Protein AF-A0A1F6H914-F1 (afdb_monomer)

Structure (mmCIF, N/CA/C/O backbone):
data_AF-A0A1F6H914-F1
#
_entry.id   AF-A0A1F6H914-F1
#
loop_
_atom_site.group_PDB
_atom_site.id
_atom_site.type_symbol
_atom_site.label_atom_id
_atom_site.label_alt_id
_atom_site.label_comp_id
_atom_site.label_asym_id
_atom_site.label_entity_id
_atom_site.label_seq_id
_atom_site.pdbx_PDB_ins_code
_atom_site.Cartn_x
_atom_site.Cartn_y
_atom_site.Cartn_z
_atom_site.occupancy
_atom_site.B_iso_or_equiv
_atom_site.auth_seq_id
_atom_site.auth_comp_id
_atom_site.auth_asym_id
_atom_site.auth_atom_id
_atom_site.pdbx_PDB_model_num
ATOM 1 N N . MET A 1 1 ? 7.457 10.652 24.523 1.00 29.41 1 MET A N 1
ATOM 2 C CA . MET A 1 1 ? 7.919 9.595 23.604 1.00 29.41 1 MET A CA 1
ATOM 3 C C . MET A 1 1 ? 7.234 9.830 22.275 1.00 29.41 1 MET A C 1
ATOM 5 O O . MET A 1 1 ? 6.080 9.473 22.103 1.00 29.41 1 MET A O 1
ATOM 9 N N . SER A 1 2 ? 7.886 10.595 21.406 1.00 24.22 2 SER A N 1
ATOM 10 C CA . SER A 1 2 ? 7.402 10.941 20.071 1.00 24.22 2 SER A CA 1
ATOM 11 C C . SER A 1 2 ? 7.538 9.711 19.179 1.00 24.22 2 SER A C 1
ATOM 13 O O . SER A 1 2 ? 8.613 9.444 18.652 1.00 24.22 2 SER A O 1
ATOM 15 N N . GLY A 1 3 ? 6.458 8.930 19.115 1.00 26.31 3 GLY A N 1
ATOM 16 C CA . GLY A 1 3 ? 6.347 7.712 18.324 1.00 26.31 3 GLY A CA 1
ATOM 17 C C . GLY A 1 3 ? 6.511 8.003 16.839 1.00 26.31 3 GLY A C 1
ATOM 18 O O . GLY A 1 3 ? 5.555 8.346 16.147 1.00 26.31 3 GLY A O 1
ATOM 19 N N . HIS A 1 4 ? 7.737 7.844 16.358 1.00 34.81 4 HIS A N 1
ATOM 20 C CA . HIS A 1 4 ? 8.025 7.582 14.960 1.00 34.81 4 HIS A CA 1
ATOM 21 C C . HIS A 1 4 ? 7.732 6.105 14.702 1.00 34.81 4 HIS A C 1
ATOM 23 O O . HIS A 1 4 ? 8.652 5.326 14.508 1.00 34.81 4 HIS A O 1
ATOM 29 N N . SER A 1 5 ? 6.459 5.704 14.778 1.00 35.75 5 SER A N 1
ATOM 30 C CA . SER A 1 5 ? 6.072 4.405 14.239 1.00 35.75 5 SER A CA 1
ATOM 31 C C . SER A 1 5 ? 5.935 4.542 12.725 1.00 35.75 5 SER A C 1
ATOM 33 O O . SER A 1 5 ? 5.455 5.570 12.226 1.00 35.75 5 SER A O 1
ATOM 35 N N . LYS A 1 6 ? 6.348 3.496 12.018 1.00 39.84 6 LYS A N 1
ATOM 36 C CA . LYS A 1 6 ? 5.984 2.939 10.704 1.00 39.84 6 LYS A CA 1
ATOM 37 C C . LYS A 1 6 ? 4.757 3.533 10.000 1.00 39.84 6 LYS A C 1
ATOM 39 O O . LYS A 1 6 ? 4.663 3.571 8.777 1.00 39.84 6 LYS A O 1
ATOM 44 N N . TRP A 1 7 ? 3.807 4.043 10.774 1.00 44.12 7 TRP A N 1
ATOM 45 C CA . TRP A 1 7 ? 2.487 4.501 10.361 1.00 44.12 7 TRP A CA 1
ATOM 46 C C . TRP A 1 7 ? 2.340 6.030 10.284 1.00 44.12 7 TRP A C 1
ATOM 48 O O . TRP A 1 7 ? 1.406 6.535 9.656 1.00 44.12 7 TRP A O 1
ATOM 58 N N . SER A 1 8 ? 3.314 6.788 10.801 1.00 35.03 8 SER A N 1
ATOM 59 C CA . SER A 1 8 ? 3.463 8.227 10.532 1.00 35.03 8 SER A CA 1
ATOM 60 C C . SER A 1 8 ? 3.733 8.524 9.045 1.00 35.03 8 SER A C 1
ATOM 62 O O . SER A 1 8 ? 3.292 9.560 8.540 1.00 35.03 8 SER A O 1
ATOM 64 N N . GLN A 1 9 ? 4.354 7.586 8.314 1.00 39.28 9 GLN A N 1
ATOM 65 C CA . GLN A 1 9 ? 4.503 7.647 6.854 1.00 39.28 9 GLN A CA 1
ATOM 66 C C . GLN A 1 9 ? 3.188 7.365 6.103 1.00 39.28 9 GLN A C 1
ATOM 68 O O . GLN A 1 9 ? 2.913 8.038 5.113 1.00 39.28 9 GLN A O 1
ATOM 73 N N . ILE A 1 10 ? 2.310 6.483 6.603 1.00 46.19 10 ILE A N 1
ATOM 74 C CA . ILE A 1 10 ? 0.977 6.257 6.002 1.00 46.19 10 ILE A CA 1
ATOM 75 C C . ILE A 1 10 ? 0.072 7.485 6.175 1.00 46.19 10 ILE A C 1
ATOM 77 O O . ILE A 1 10 ? -0.618 7.892 5.237 1.00 46.19 10 ILE A O 1
ATOM 81 N N . LYS A 1 11 ? 0.138 8.165 7.329 1.00 37.75 11 LYS A N 1
ATOM 82 C CA . LYS A 1 11 ? -0.626 9.402 7.590 1.00 37.75 11 LYS A CA 1
ATOM 83 C C . LYS A 1 11 ? -0.308 10.529 6.588 1.00 37.75 11 LYS A C 1
ATOM 85 O O . LYS A 1 11 ? -1.176 11.352 6.297 1.00 37.75 11 LYS A O 1
ATOM 90 N N . ARG A 1 12 ? 0.896 10.548 5.992 1.00 40.97 12 ARG A N 1
ATOM 91 C CA . ARG A 1 12 ? 1.306 11.516 4.948 1.00 40.97 12 ARG A CA 1
ATOM 92 C C . ARG A 1 12 ? 0.558 11.370 3.613 1.00 40.97 12 ARG A C 1
ATOM 94 O O . ARG A 1 12 ? 0.667 12.268 2.774 1.00 40.97 12 ARG A O 1
ATOM 101 N N . GLN A 1 13 ? -0.217 10.302 3.400 1.00 44.88 13 GLN A N 1
ATOM 102 C CA . GLN A 1 13 ? -1.002 10.126 2.169 1.00 44.88 13 GLN A CA 1
ATOM 103 C C . GLN A 1 13 ? -2.313 10.933 2.138 1.00 44.88 13 GLN A C 1
ATOM 105 O O . GLN A 1 13 ? -2.867 11.148 1.059 1.00 44.88 13 GLN A O 1
ATOM 110 N N . LYS A 1 14 ? -2.778 11.491 3.266 1.00 43.69 14 LYS A N 1
ATOM 111 C CA . LYS A 1 14 ? -3.912 12.431 3.285 1.00 43.69 14 LYS A C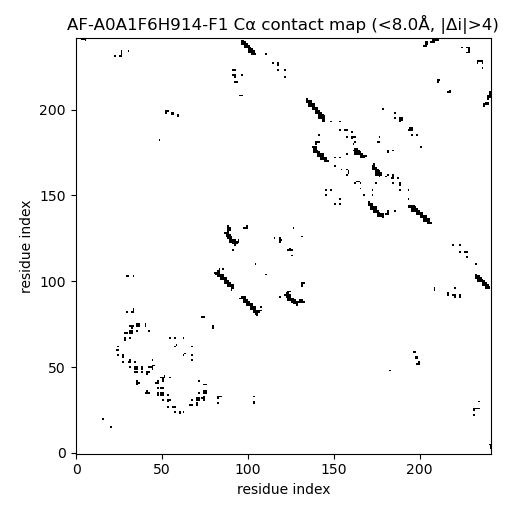A 1
ATOM 112 C C . LYS A 1 14 ? -3.414 13.880 3.259 1.00 43.69 14 LYS A C 1
ATOM 114 O O . LYS A 1 14 ? -3.223 14.509 4.293 1.00 43.69 14 LYS A O 1
ATOM 119 N N . GLY A 1 15 ? -3.260 14.416 2.047 1.00 40.94 15 GLY A N 1
ATOM 120 C CA . GLY A 1 15 ? -3.288 15.863 1.801 1.00 40.94 15 GLY A CA 1
ATOM 121 C C . GLY A 1 15 ? -2.097 16.434 1.037 1.00 40.94 15 GLY A C 1
ATOM 122 O O . GLY A 1 15 ? -1.162 16.917 1.656 1.00 40.94 15 GLY A O 1
ATOM 123 N N . VAL A 1 16 ? -2.180 16.465 -0.303 1.00 42.34 16 VAL A N 1
ATOM 124 C CA . VAL A 1 16 ? -1.703 17.584 -1.152 1.00 42.34 16 VAL A CA 1
ATOM 125 C C . VAL A 1 16 ? -2.579 17.628 -2.415 1.00 42.34 16 VAL A C 1
ATOM 127 O O . VAL A 1 16 ? -2.840 16.589 -3.019 1.00 42.34 16 VAL A O 1
ATOM 130 N N . ALA A 1 17 ? -3.062 18.819 -2.772 1.00 52.59 17 ALA A N 1
ATOM 131 C CA . ALA A 1 17 ? -4.137 19.064 -3.730 1.00 52.59 17 ALA A CA 1
ATOM 132 C C . ALA A 1 17 ? -3.797 18.695 -5.195 1.00 52.59 17 ALA A C 1
ATOM 134 O O . ALA A 1 17 ? -2.707 18.953 -5.705 1.00 52.59 17 ALA A O 1
ATOM 135 N N . ASP A 1 18 ? -4.779 18.068 -5.843 1.00 47.16 18 ASP A N 1
ATOM 136 C CA . ASP A 1 18 ? -4.978 17.799 -7.275 1.00 47.16 18 ASP A CA 1
ATOM 137 C C . ASP A 1 18 ? -3.989 16.892 -8.027 1.00 47.16 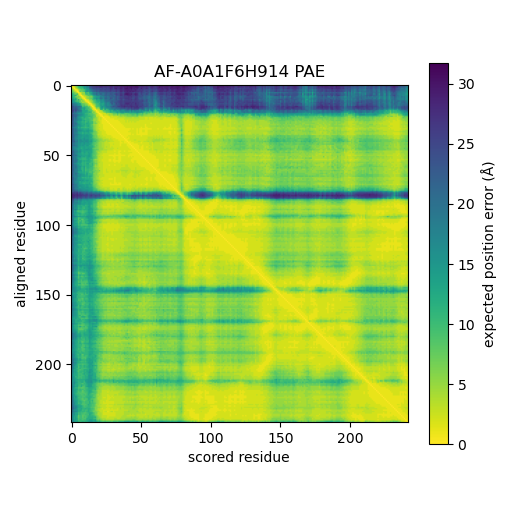18 ASP A C 1
ATOM 139 O O . ASP A 1 18 ? -4.426 15.886 -8.592 1.00 47.16 18 ASP A O 1
ATOM 143 N N . ILE A 1 19 ? -2.673 17.136 -8.003 1.00 52.44 19 ILE A N 1
ATOM 144 C CA . ILE A 1 19 ? -1.707 16.271 -8.725 1.00 52.44 19 ILE A CA 1
ATOM 145 C C . ILE A 1 19 ? -1.608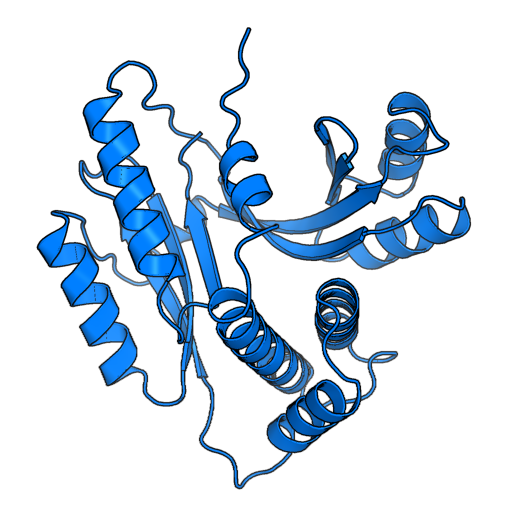 14.892 -8.065 1.00 52.44 19 ILE A C 1
ATOM 147 O O . ILE A 1 19 ? -1.585 13.867 -8.750 1.00 52.44 19 ILE A O 1
ATOM 151 N N . LYS A 1 20 ? -1.601 14.850 -6.725 1.00 63.72 20 LYS A N 1
ATOM 152 C CA . LYS A 1 20 ? -1.670 13.574 -6.001 1.00 63.72 20 LYS A CA 1
ATOM 153 C C . LYS A 1 20 ? -3.012 12.889 -6.241 1.00 63.72 20 LYS A C 1
ATOM 155 O O . LYS A 1 20 ? -3.028 11.685 -6.436 1.00 63.72 20 LYS A O 1
ATOM 160 N N . LYS A 1 21 ? -4.112 13.648 -6.337 1.00 67.81 21 LYS A N 1
ATOM 161 C CA . LYS A 1 21 ? -5.460 13.106 -6.568 1.00 67.81 21 LYS A CA 1
ATOM 162 C C . LYS A 1 21 ? -5.579 12.401 -7.923 1.00 67.81 21 LYS A C 1
ATOM 164 O O . LYS A 1 21 ? -6.138 11.310 -7.984 1.00 67.81 21 LYS A O 1
ATOM 169 N N . GLY A 1 22 ? -5.000 12.974 -8.983 1.00 70.25 22 GLY A N 1
ATOM 170 C CA . GLY A 1 22 ? -4.917 12.330 -10.298 1.00 70.25 22 GLY A CA 1
ATOM 171 C C . GLY A 1 22 ? -4.174 10.992 -10.249 1.00 70.25 22 GLY A C 1
ATOM 172 O O . GLY A 1 22 ? -4.712 9.978 -10.690 1.00 70.25 22 GLY A O 1
ATOM 173 N N . ARG A 1 23 ? -2.986 10.957 -9.624 1.00 79.12 23 ARG A N 1
ATOM 174 C CA . ARG A 1 23 ? -2.224 9.708 -9.432 1.00 79.12 23 ARG A CA 1
ATOM 175 C C . ARG A 1 23 ? -2.980 8.695 -8.576 1.00 79.12 23 ARG A C 1
ATOM 177 O O . ARG A 1 23 ? -3.052 7.527 -8.941 1.00 79.12 23 ARG A O 1
ATOM 184 N N . THR A 1 24 ? -3.601 9.137 -7.484 1.00 80.56 24 THR A N 1
ATOM 185 C CA . THR A 1 24 ? -4.459 8.298 -6.638 1.00 80.56 24 THR A CA 1
ATOM 186 C C . THR A 1 24 ? -5.581 7.662 -7.457 1.00 80.56 24 THR A C 1
ATOM 188 O O . THR A 1 24 ? -5.809 6.464 -7.341 1.00 80.56 24 THR A O 1
ATOM 191 N N . PHE A 1 25 ? -6.240 8.414 -8.342 1.00 86.19 25 PHE A N 1
ATOM 192 C CA . PHE A 1 25 ? -7.294 7.866 -9.196 1.00 86.19 25 PHE A CA 1
ATOM 193 C C . PHE A 1 25 ? -6.778 6.857 -10.222 1.00 86.19 25 PHE A C 1
ATOM 195 O O . PHE A 1 25 ? -7.445 5.848 -10.459 1.00 86.19 25 PHE A O 1
ATOM 202 N N . THR A 1 26 ? -5.595 7.084 -10.794 1.00 86.94 26 THR A N 1
ATOM 203 C CA . THR A 1 26 ? -4.940 6.107 -11.673 1.00 86.94 26 THR A CA 1
ATOM 204 C C . THR A 1 26 ? -4.630 4.813 -10.922 1.00 86.94 26 THR A C 1
ATOM 206 O O . THR A 1 26 ? -5.033 3.743 -11.376 1.00 86.94 26 THR A O 1
ATOM 209 N N . LYS A 1 27 ? -4.006 4.898 -9.740 1.00 87.25 27 LYS A N 1
ATOM 210 C CA . LYS A 1 27 ? -3.689 3.727 -8.906 1.00 87.25 27 LYS A CA 1
ATOM 211 C C . LYS A 1 27 ? -4.945 2.953 -8.506 1.00 87.25 27 LYS A C 1
ATOM 213 O O . LYS A 1 27 ? -5.027 1.748 -8.703 1.00 87.25 27 LYS A O 1
ATOM 218 N N . ILE A 1 28 ? -5.985 3.651 -8.057 1.00 88.00 28 ILE A N 1
ATOM 219 C CA . ILE A 1 28 ? -7.269 3.029 -7.715 1.00 88.00 28 ILE A CA 1
ATOM 220 C C . ILE A 1 28 ? -7.920 2.363 -8.941 1.00 88.00 28 ILE A C 1
ATOM 222 O O . ILE A 1 28 ? -8.426 1.247 -8.841 1.00 88.00 28 ILE A O 1
ATOM 226 N N . SER A 1 29 ? -7.865 2.993 -10.120 1.00 90.81 29 SER A N 1
ATOM 227 C CA . SER A 1 29 ? -8.388 2.395 -11.361 1.00 90.81 29 SER A CA 1
ATOM 228 C C . SER A 1 29 ? -7.627 1.121 -11.751 1.00 90.81 29 SER A C 1
ATOM 230 O O . SER A 1 29 ? -8.234 0.141 -12.195 1.00 90.81 29 SER A O 1
ATOM 232 N N . ASN A 1 30 ? -6.305 1.109 -11.556 1.00 90.19 30 ASN A N 1
ATOM 233 C CA . ASN A 1 30 ? -5.473 -0.076 -11.756 1.00 90.19 30 ASN A CA 1
ATOM 234 C C . ASN A 1 30 ? -5.803 -1.165 -10.726 1.00 90.19 30 ASN A C 1
ATOM 236 O O . ASN A 1 30 ? -5.947 -2.322 -11.108 1.00 90.19 30 ASN A O 1
ATOM 240 N N . ALA A 1 31 ? -6.015 -0.808 -9.457 1.00 89.62 31 ALA A N 1
ATOM 241 C CA . ALA A 1 31 ? -6.420 -1.742 -8.408 1.00 89.62 31 ALA A CA 1
ATOM 242 C C . ALA A 1 31 ? -7.779 -2.401 -8.704 1.00 89.62 31 ALA A C 1
ATOM 244 O O . ALA A 1 31 ? -7.907 -3.615 -8.563 1.00 89.62 31 ALA A O 1
ATOM 245 N N . ILE A 1 32 ? -8.768 -1.640 -9.196 1.00 92.38 32 ILE A N 1
ATOM 246 C CA . ILE A 1 32 ? -10.046 -2.188 -9.689 1.00 92.38 32 ILE A CA 1
ATOM 247 C C . ILE A 1 32 ? -9.791 -3.186 -10.824 1.00 92.38 32 ILE A C 1
ATOM 249 O O . ILE A 1 32 ? -10.330 -4.292 -10.816 1.00 92.38 32 ILE A O 1
ATOM 253 N N . THR A 1 33 ? -8.949 -2.807 -11.788 1.00 90.19 33 THR A N 1
ATOM 254 C CA . THR A 1 33 ? -8.630 -3.651 -12.947 1.00 90.19 33 THR A CA 1
ATOM 255 C C . THR A 1 33 ? -7.991 -4.972 -12.519 1.00 90.19 33 THR A C 1
ATOM 257 O O . THR A 1 33 ? -8.424 -6.040 -12.952 1.00 90.19 33 THR A O 1
ATOM 260 N N . ILE A 1 34 ? -7.009 -4.908 -11.619 1.00 89.50 34 ILE A N 1
ATOM 261 C CA . ILE A 1 34 ? -6.333 -6.076 -11.049 1.00 89.50 34 ILE A CA 1
ATOM 262 C C . ILE A 1 34 ? -7.323 -6.943 -10.272 1.00 89.50 34 ILE A C 1
ATOM 264 O O . ILE A 1 34 ? -7.344 -8.155 -10.462 1.00 89.50 34 ILE A O 1
ATOM 268 N N . ALA A 1 35 ? -8.185 -6.347 -9.447 1.00 91.06 35 ALA A N 1
ATOM 269 C CA . ALA A 1 35 ? -9.158 -7.087 -8.653 1.00 91.06 35 ALA A CA 1
ATOM 270 C C . ALA A 1 35 ? -10.164 -7.868 -9.516 1.00 91.06 35 ALA A C 1
ATOM 272 O O . ALA A 1 35 ? -10.490 -9.013 -9.197 1.00 91.06 35 ALA A O 1
ATOM 273 N N . VAL A 1 36 ? -10.628 -7.290 -10.631 1.00 91.50 36 VAL A N 1
ATOM 274 C CA . VAL A 1 36 ? -11.481 -7.996 -11.602 1.00 91.50 36 VAL A CA 1
ATOM 275 C C . VAL A 1 36 ? -10.713 -9.142 -12.264 1.00 91.50 36 VAL A C 1
ATOM 277 O O . VAL A 1 36 ? -11.228 -10.258 -12.318 1.00 91.50 36 VAL A O 1
ATOM 280 N N . LYS A 1 37 ? -9.473 -8.904 -12.721 1.00 87.31 37 LYS A N 1
ATOM 281 C CA . LYS A 1 37 ? -8.630 -9.943 -13.341 1.00 87.31 37 LYS A CA 1
ATOM 282 C C . LYS A 1 37 ? -8.356 -11.108 -12.375 1.00 87.31 37 LYS A C 1
ATOM 284 O O . LYS A 1 37 ? -8.575 -12.261 -12.738 1.00 87.31 37 LYS A O 1
ATOM 289 N N . GLN A 1 38 ? -7.953 -10.819 -11.135 1.00 86.19 38 GLN A N 1
ATOM 290 C CA . GLN A 1 38 ? -7.713 -11.821 -10.084 1.00 86.19 38 GLN A CA 1
ATOM 291 C C . GLN A 1 38 ? -8.990 -12.583 -9.698 1.00 86.19 38 GLN A C 1
ATOM 293 O O . GLN A 1 38 ? -8.925 -13.759 -9.353 1.00 86.19 38 GLN A O 1
ATOM 298 N N . GLY A 1 39 ? -10.154 -11.934 -9.784 1.00 87.25 39 GLY A N 1
ATOM 299 C CA . GLY A 1 39 ? -11.463 -12.556 -9.583 1.00 87.25 39 GLY A CA 1
ATOM 300 C C . GLY A 1 39 ? -11.991 -13.328 -10.795 1.00 87.25 39 GLY A C 1
ATOM 301 O O . GLY A 1 39 ? -13.187 -13.592 -10.853 1.00 87.25 39 GLY A O 1
ATOM 302 N N . GLY A 1 40 ? -11.158 -13.639 -11.795 1.00 87.19 40 GLY A N 1
ATOM 303 C CA . GLY A 1 40 ? -11.574 -14.399 -12.979 1.00 87.19 40 GLY A CA 1
ATOM 304 C C . GLY A 1 40 ? -12.522 -13.638 -13.910 1.00 87.19 40 GLY A C 1
ATOM 305 O O . GLY A 1 40 ? -13.312 -14.254 -14.620 1.00 87.19 40 GLY A O 1
ATOM 306 N N . GLY A 1 41 ? -12.479 -12.303 -13.895 1.00 87.50 41 GLY A N 1
ATOM 307 C CA . GLY A 1 41 ? -13.370 -11.447 -14.682 1.00 87.50 41 GLY A CA 1
ATOM 308 C C . GLY A 1 41 ? -14.705 -11.131 -14.003 1.00 87.50 41 GLY A C 1
ATOM 309 O O . GLY A 1 41 ? -15.550 -10.480 -14.614 1.00 87.50 41 GLY A O 1
ATOM 310 N N . VAL A 1 42 ? -14.913 -11.550 -12.750 1.00 91.94 42 VAL A N 1
ATOM 311 C CA . VAL A 1 42 ? -16.128 -11.229 -11.989 1.00 91.94 42 VAL A CA 1
ATOM 312 C C . VAL A 1 42 ? -16.146 -9.739 -11.636 1.00 91.94 42 VAL A C 1
ATOM 314 O O . VAL A 1 42 ? -15.331 -9.259 -10.842 1.00 91.94 42 VAL A O 1
ATOM 317 N N . THR A 1 43 ? -17.097 -9.014 -12.227 1.00 93.00 43 THR A N 1
ATOM 318 C CA . THR A 1 43 ? -17.308 -7.568 -12.037 1.00 93.00 43 THR A CA 1
ATOM 319 C C . THR A 1 43 ? -18.331 -7.227 -10.960 1.00 93.00 43 THR A C 1
ATOM 321 O O . THR A 1 43 ? -18.566 -6.050 -10.698 1.00 93.00 43 THR A O 1
ATOM 324 N N . ASP A 1 44 ? -18.978 -8.234 -10.378 1.00 92.62 44 ASP A N 1
ATOM 325 C CA . ASP A 1 44 ? -19.913 -8.052 -9.275 1.00 92.62 44 ASP A CA 1
ATOM 326 C C . ASP A 1 44 ? -19.133 -7.984 -7.944 1.00 92.62 44 ASP A C 1
ATOM 328 O O . ASP A 1 44 ? -18.529 -8.988 -7.550 1.00 92.62 44 ASP A O 1
ATOM 332 N N . PRO A 1 45 ? -19.107 -6.835 -7.237 1.00 91.88 45 PRO A N 1
ATOM 333 C CA . PRO A 1 45 ? -18.427 -6.716 -5.948 1.00 91.88 45 PRO A CA 1
ATOM 334 C C . PRO A 1 45 ? -19.052 -7.573 -4.840 1.00 91.88 45 PRO A C 1
ATOM 336 O O . PRO A 1 45 ? -18.425 -7.753 -3.795 1.00 91.88 45 PRO A O 1
ATOM 339 N N . ASP A 1 46 ? -20.254 -8.118 -5.036 1.00 89.81 46 ASP A N 1
ATOM 340 C CA . ASP A 1 46 ? -20.862 -9.054 -4.090 1.00 89.81 46 ASP A CA 1
ATOM 341 C C . ASP A 1 46 ? -20.296 -10.466 -4.205 1.00 89.81 46 ASP A C 1
ATOM 343 O O . ASP A 1 46 ? -20.266 -11.204 -3.221 1.00 89.81 46 ASP A O 1
ATOM 347 N N . GLN A 1 47 ? -19.754 -10.798 -5.374 1.00 90.56 47 GLN A N 1
ATOM 348 C CA . GLN A 1 47 ? -19.111 -12.078 -5.661 1.00 90.56 47 GLN A CA 1
ATOM 349 C C . GLN A 1 47 ? -17.578 -11.967 -5.730 1.00 90.56 47 GLN A C 1
ATOM 351 O O . GLN A 1 47 ? -16.878 -12.976 -5.727 1.00 90.56 47 GLN A O 1
ATOM 356 N N . ASN A 1 48 ? -17.033 -10.746 -5.771 1.00 92.00 48 ASN A N 1
ATOM 357 C CA . ASN A 1 48 ? -15.599 -10.474 -5.808 1.00 92.00 48 ASN A CA 1
ATOM 358 C C . ASN A 1 48 ? -15.195 -9.530 -4.668 1.00 92.00 48 ASN A C 1
ATOM 360 O O . ASN A 1 48 ? -15.235 -8.303 -4.785 1.00 92.00 48 ASN A O 1
ATOM 364 N N . PHE A 1 49 ? -14.741 -10.119 -3.561 1.00 87.81 49 PHE A N 1
ATOM 365 C CA . PHE A 1 49 ? -14.345 -9.367 -2.372 1.00 87.81 49 PHE A CA 1
ATOM 366 C C . PHE A 1 49 ? -13.189 -8.385 -2.633 1.00 87.81 49 PHE A C 1
ATOM 368 O O . PHE A 1 49 ? -13.207 -7.266 -2.128 1.00 87.81 49 PHE A O 1
ATOM 375 N N . ARG A 1 50 ? -12.212 -8.744 -3.476 1.00 89.12 50 ARG A N 1
ATOM 376 C CA . ARG A 1 50 ? -11.103 -7.838 -3.831 1.00 89.12 50 ARG A CA 1
ATOM 377 C C . ARG A 1 50 ? -11.603 -6.613 -4.590 1.00 89.12 50 ARG A C 1
ATOM 379 O O . ARG A 1 50 ? -11.138 -5.504 -4.337 1.00 89.12 50 ARG A O 1
ATOM 386 N N . LEU A 1 51 ? -12.569 -6.809 -5.489 1.00 93.25 51 LEU A N 1
ATOM 387 C CA . LEU A 1 51 ? -13.203 -5.712 -6.215 1.00 93.25 51 LEU A CA 1
ATOM 388 C C . LEU A 1 51 ? -13.982 -4.807 -5.263 1.00 93.25 51 LEU A C 1
ATOM 390 O O . LEU A 1 51 ? -13.891 -3.588 -5.378 1.00 93.25 51 LEU A O 1
ATOM 394 N N . ARG A 1 52 ? -14.698 -5.387 -4.294 1.00 91.50 52 ARG A N 1
ATOM 395 C CA . ARG A 1 52 ? -15.393 -4.620 -3.257 1.00 91.50 52 ARG A CA 1
ATOM 396 C C . ARG A 1 52 ? -14.439 -3.714 -2.485 1.00 91.50 52 ARG A C 1
ATOM 398 O O . ARG A 1 52 ? -14.708 -2.521 -2.398 1.00 91.50 52 ARG A O 1
ATOM 405 N N . LEU A 1 53 ? -13.311 -4.252 -2.012 1.00 86.69 53 LEU A N 1
ATOM 406 C CA . LEU A 1 53 ? -12.288 -3.462 -1.319 1.00 86.69 53 LEU A CA 1
ATOM 407 C C . LEU A 1 53 ? -11.781 -2.308 -2.197 1.00 86.69 53 LEU A C 1
ATOM 409 O O . LEU A 1 53 ? -11.778 -1.161 -1.762 1.00 86.69 53 LEU A O 1
ATOM 413 N N . ALA A 1 54 ? -11.442 -2.579 -3.462 1.00 89.50 54 ALA A N 1
ATOM 414 C CA . ALA A 1 54 ? -10.980 -1.543 -4.388 1.00 89.50 54 ALA A CA 1
ATOM 415 C C . ALA A 1 54 ? -12.041 -0.449 -4.636 1.00 89.50 54 ALA A C 1
ATOM 417 O O . ALA A 1 54 ? -11.712 0.739 -4.693 1.00 89.50 54 ALA A O 1
ATOM 418 N N . ILE A 1 55 ? -13.320 -0.823 -4.758 1.00 91.06 55 ILE A N 1
ATOM 419 C CA . ILE A 1 55 ? -14.439 0.121 -4.898 1.00 91.06 55 ILE A CA 1
ATOM 420 C C . ILE A 1 55 ? -14.614 0.956 -3.627 1.00 91.06 55 ILE A C 1
ATOM 422 O O . ILE A 1 55 ? -14.849 2.161 -3.717 1.00 91.06 55 ILE A O 1
ATOM 426 N N . ASP A 1 56 ? -14.493 0.353 -2.449 1.00 85.25 56 ASP A N 1
ATOM 427 C CA . ASP A 1 56 ? -14.652 1.069 -1.187 1.00 85.25 56 ASP A CA 1
ATOM 428 C C . ASP A 1 56 ? -13.506 2.070 -0.967 1.00 85.25 56 ASP A C 1
ATOM 430 O O . ASP A 1 56 ? -13.780 3.242 -0.693 1.00 85.25 56 ASP A O 1
ATOM 434 N N . SER A 1 57 ? -12.253 1.700 -1.262 1.00 82.69 57 SER A N 1
ATOM 435 C CA . SER A 1 57 ? -11.133 2.655 -1.284 1.00 82.69 57 SER A CA 1
ATOM 436 C C . SER A 1 57 ? -11.331 3.762 -2.338 1.00 82.69 57 SER A C 1
ATOM 438 O O . SER A 1 57 ? -10.948 4.913 -2.119 1.00 82.69 57 SER A O 1
ATOM 440 N N . SER A 1 58 ? -11.993 3.465 -3.466 1.00 86.25 58 SER A N 1
ATOM 441 C CA . SER A 1 58 ? -12.363 4.480 -4.472 1.00 86.25 58 SER A CA 1
ATOM 442 C C . SER A 1 58 ? -13.324 5.526 -3.909 1.00 86.25 58 SER A C 1
ATOM 444 O O . SER A 1 58 ? -13.139 6.726 -4.131 1.00 86.25 58 SER A O 1
ATOM 446 N N . LYS A 1 59 ? -14.345 5.078 -3.168 1.00 85.12 59 LYS A N 1
ATOM 447 C CA . LYS A 1 59 ? -15.317 5.961 -2.510 1.00 85.12 59 LYS A CA 1
ATOM 448 C C . LYS A 1 59 ? -14.645 6.792 -1.419 1.00 85.12 59 LYS A C 1
ATOM 450 O O . LYS A 1 59 ? -14.857 8.001 -1.385 1.00 85.12 59 LYS A O 1
ATOM 455 N N . ALA A 1 60 ? -13.782 6.182 -0.602 1.00 78.69 60 ALA A N 1
ATOM 456 C CA . ALA A 1 60 ? -13.012 6.882 0.429 1.00 78.69 60 ALA A CA 1
ATOM 457 C C . ALA A 1 60 ? -12.117 7.991 -0.164 1.00 78.69 60 ALA A C 1
ATOM 459 O O . ALA A 1 60 ? -11.976 9.071 0.411 1.00 78.69 60 ALA A O 1
ATOM 460 N N . ALA A 1 61 ? -11.575 7.774 -1.368 1.00 80.81 61 ALA A N 1
ATOM 461 C CA . ALA A 1 61 ? -10.810 8.774 -2.115 1.00 80.81 61 ALA A CA 1
ATOM 462 C C . ALA A 1 61 ? -11.674 9.828 -2.845 1.00 80.81 61 ALA A C 1
ATOM 464 O O . ALA A 1 61 ? -11.130 10.700 -3.531 1.00 80.81 61 ALA A O 1
ATOM 465 N N . ASN A 1 62 ? -13.004 9.783 -2.710 1.00 83.94 62 ASN A N 1
ATOM 466 C CA . ASN A 1 62 ? -13.960 10.626 -3.434 1.00 83.94 62 ASN A CA 1
ATOM 467 C C . ASN A 1 62 ? -13.805 10.532 -4.965 1.00 83.94 62 ASN A C 1
ATOM 469 O O . ASN A 1 62 ? -13.858 11.545 -5.674 1.00 83.94 62 ASN A O 1
ATOM 473 N N . MET A 1 63 ? -13.565 9.325 -5.485 1.00 87.06 63 MET A N 1
ATOM 474 C CA . MET A 1 63 ? -13.549 9.075 -6.925 1.00 87.06 63 MET A CA 1
ATOM 475 C C . MET A 1 63 ? -14.977 9.152 -7.502 1.00 87.06 63 MET A C 1
ATOM 477 O O . MET A 1 63 ? -15.878 8.510 -6.961 1.00 87.06 63 MET A O 1
ATOM 481 N N . PRO A 1 64 ? -15.202 9.879 -8.617 1.00 91.56 64 PRO A N 1
ATOM 482 C CA . PRO A 1 64 ? -16.487 9.878 -9.317 1.00 91.56 64 PRO A CA 1
ATOM 483 C C . PRO A 1 64 ? -16.930 8.472 -9.730 1.00 91.56 64 PRO A C 1
ATOM 485 O O . PRO A 1 64 ? -16.114 7.668 -10.193 1.00 91.56 64 PRO A O 1
ATOM 488 N N . LYS A 1 65 ? -18.230 8.190 -9.618 1.00 92.88 65 LYS A N 1
ATOM 489 C CA . LYS A 1 65 ? -18.810 6.872 -9.918 1.00 92.88 65 LYS A CA 1
ATOM 490 C C . LYS A 1 65 ? -18.513 6.427 -11.353 1.00 92.88 65 LYS A C 1
ATOM 492 O O . LYS A 1 65 ? -18.190 5.265 -11.586 1.00 92.88 65 LYS A O 1
ATOM 497 N N . GLU A 1 66 ? -18.532 7.358 -12.300 1.00 93.56 66 GLU A N 1
ATOM 498 C CA . GLU A 1 66 ? -18.262 7.105 -13.716 1.00 93.56 66 GLU A CA 1
ATOM 499 C C . GLU A 1 66 ? -16.832 6.587 -13.943 1.00 93.56 66 GLU A C 1
ATOM 501 O O . GLU A 1 66 ? -16.599 5.756 -14.823 1.00 93.56 66 GLU A O 1
ATOM 506 N N . ASN A 1 67 ? -15.862 7.035 -13.133 1.00 92.19 67 ASN A N 1
ATOM 507 C CA . ASN A 1 67 ? -14.482 6.552 -13.213 1.00 92.19 67 ASN A CA 1
ATOM 508 C C . ASN A 1 67 ? -14.365 5.103 -12.723 1.00 92.19 67 ASN A C 1
ATOM 510 O O . ASN A 1 67 ? -13.658 4.316 -13.353 1.00 92.19 67 ASN A O 1
ATOM 514 N N . ILE A 1 68 ? -15.088 4.749 -11.655 1.00 92.81 68 ILE A N 1
ATOM 515 C CA . ILE A 1 68 ? -15.153 3.380 -11.122 1.00 92.81 68 ILE A CA 1
ATOM 516 C C . ILE A 1 68 ? -15.757 2.448 -12.180 1.00 92.81 68 ILE A C 1
ATOM 518 O O . ILE A 1 68 ? -15.156 1.438 -12.541 1.00 92.81 68 ILE A O 1
ATOM 522 N N . GLU A 1 69 ? -16.907 2.823 -12.748 1.00 92.50 69 GLU A N 1
ATOM 523 C CA . GLU A 1 69 ? -17.575 2.042 -13.796 1.00 92.50 69 GLU A CA 1
ATOM 524 C C . GLU A 1 69 ? -16.691 1.870 -15.040 1.00 92.50 69 GLU A C 1
ATOM 526 O O . GLU A 1 69 ? -16.640 0.788 -15.629 1.00 92.50 69 GLU A O 1
ATOM 531 N N . ARG A 1 70 ? -15.954 2.917 -15.434 1.00 90.75 70 ARG A N 1
ATOM 532 C CA . ARG A 1 70 ? -15.001 2.849 -16.549 1.00 90.75 70 ARG A CA 1
ATOM 533 C C . ARG A 1 70 ? -13.844 1.893 -16.258 1.00 90.75 70 ARG A C 1
ATOM 535 O O . ARG A 1 70 ? -13.462 1.150 -17.158 1.00 90.75 70 ARG A O 1
ATOM 542 N N . ALA A 1 71 ? -13.300 1.892 -15.041 1.00 90.38 71 ALA A N 1
ATOM 543 C CA . ALA A 1 71 ? -12.236 0.969 -14.650 1.00 90.38 71 ALA A CA 1
ATOM 544 C C . ALA A 1 71 ? -12.714 -0.495 -14.690 1.00 90.38 71 ALA A C 1
ATOM 546 O O . ALA A 1 71 ? -12.031 -1.340 -15.263 1.00 90.38 71 ALA A O 1
ATOM 547 N N . ILE A 1 72 ? -13.925 -0.779 -14.195 1.00 91.56 72 ILE A N 1
ATOM 548 C CA . ILE A 1 72 ? -14.535 -2.120 -14.263 1.00 91.56 72 ILE A CA 1
ATOM 549 C C . ILE A 1 72 ? -14.735 -2.560 -15.720 1.00 91.56 72 ILE A C 1
ATOM 551 O O . ILE A 1 72 ? -14.338 -3.662 -16.094 1.00 91.56 72 ILE A O 1
ATOM 555 N N . LYS A 1 73 ? -15.302 -1.691 -16.571 1.00 88.75 73 LYS A N 1
ATOM 556 C CA . LYS A 1 73 ? -15.503 -1.983 -18.003 1.00 88.75 73 LYS A CA 1
ATOM 557 C C . LYS A 1 73 ? -14.185 -2.229 -18.735 1.00 88.75 73 LYS A C 1
ATOM 559 O O . LYS A 1 73 ? -14.110 -3.131 -19.563 1.00 88.75 73 LYS A O 1
ATOM 564 N N . ARG A 1 74 ? -13.146 -1.447 -18.422 1.00 86.12 74 ARG A N 1
ATOM 565 C CA . ARG A 1 74 ? -11.799 -1.632 -18.980 1.00 86.12 74 ARG A CA 1
ATOM 566 C C . ARG A 1 74 ? -11.223 -2.997 -18.605 1.00 86.12 74 ARG A C 1
ATOM 568 O O . ARG A 1 74 ? -10.560 -3.610 -19.426 1.00 86.12 74 ARG A O 1
ATOM 575 N N . ALA A 1 75 ? -11.487 -3.477 -17.393 1.00 86.12 75 ALA A N 1
ATOM 576 C CA . ALA A 1 75 ? -10.926 -4.729 -16.900 1.00 86.12 75 ALA A CA 1
ATOM 577 C C . ALA A 1 75 ? -11.443 -5.986 -17.619 1.00 86.12 75 ALA A C 1
ATOM 579 O O . ALA A 1 75 ? -10.749 -6.999 -17.639 1.00 86.12 75 ALA A O 1
ATOM 580 N N . ILE A 1 76 ? -12.643 -5.918 -18.205 1.00 84.38 76 ILE A N 1
ATOM 581 C CA . ILE A 1 76 ? -13.261 -7.021 -18.959 1.00 84.38 76 ILE A CA 1
ATOM 582 C C . ILE A 1 76 ? -13.129 -6.876 -20.477 1.00 84.38 76 ILE A C 1
ATOM 584 O O . ILE A 1 76 ? -13.432 -7.824 -21.206 1.00 84.38 76 ILE A O 1
ATOM 588 N N . SER A 1 77 ? -12.720 -5.707 -20.984 1.00 78.62 77 SER A N 1
ATOM 589 C CA . SER A 1 77 ? -12.540 -5.536 -22.422 1.00 78.62 77 SER A CA 1
ATOM 590 C C . SER A 1 77 ? -11.240 -6.208 -22.865 1.00 78.62 77 SER A C 1
ATOM 592 O O . SER A 1 77 ? -10.177 -5.996 -22.291 1.00 78.62 77 SER A O 1
ATOM 594 N N . LYS A 1 78 ? -11.310 -7.005 -23.937 1.00 63.47 78 LYS A N 1
ATOM 595 C CA . LYS A 1 78 ? -10.124 -7.604 -24.580 1.00 63.47 78 LYS A CA 1
ATOM 596 C C . LYS A 1 78 ? -9.269 -6.583 -25.347 1.00 63.47 78 LYS A C 1
ATOM 598 O O . LYS A 1 78 ? -8.278 -6.957 -25.959 1.00 63.47 78 LYS A O 1
ATOM 603 N N . GLU A 1 79 ? -9.685 -5.317 -25.368 1.00 53.84 79 GLU A N 1
ATOM 604 C CA . GLU A 1 79 ? -9.122 -4.261 -26.218 1.00 53.84 79 GLU A CA 1
ATOM 605 C C . GLU A 1 79 ? -8.271 -3.242 -25.449 1.00 53.84 79 GLU A C 1
ATOM 607 O O . GLU A 1 79 ? -7.602 -2.417 -26.066 1.00 53.84 79 GLU A O 1
ATOM 612 N N . ALA A 1 80 ? -8.258 -3.266 -24.113 1.00 47.31 80 ALA A N 1
ATOM 613 C CA . ALA A 1 80 ? -7.460 -2.321 -23.343 1.00 47.31 80 ALA A CA 1
ATOM 614 C C . ALA A 1 80 ? -6.128 -2.947 -22.923 1.00 47.31 80 ALA A C 1
ATOM 616 O O . ALA A 1 80 ? -6.130 -3.917 -22.173 1.00 47.31 80 ALA A O 1
ATOM 617 N N . GLY A 1 81 ? -5.023 -2.333 -23.376 1.00 58.06 81 GLY A N 1
ATOM 618 C CA . GLY A 1 81 ? -3.634 -2.690 -23.068 1.00 58.06 81 GLY A CA 1
ATOM 619 C C . GLY A 1 81 ? -3.476 -3.327 -21.694 1.00 58.06 81 GLY A C 1
ATOM 620 O O . GLY A 1 81 ? -3.868 -2.731 -20.681 1.00 58.06 81 GLY A O 1
ATOM 621 N N . ASP A 1 82 ? -2.978 -4.562 -21.717 1.00 71.75 82 ASP A N 1
ATOM 622 C CA . ASP A 1 82 ? -2.922 -5.466 -20.583 1.00 71.75 82 ASP A CA 1
ATOM 623 C C . ASP A 1 82 ? -2.102 -4.851 -19.457 1.00 71.75 82 ASP A C 1
ATOM 625 O O . ASP A 1 82 ? -0.882 -4.940 -19.425 1.00 71.75 82 ASP A O 1
ATOM 629 N N . ILE A 1 83 ? -2.797 -4.212 -18.515 1.00 83.62 83 ILE A N 1
ATOM 630 C CA . ILE A 1 83 ? -2.207 -3.907 -17.221 1.00 83.62 83 ILE A CA 1
ATOM 631 C C . ILE A 1 83 ? -1.863 -5.256 -16.590 1.00 83.62 83 ILE A C 1
ATOM 633 O O . ILE A 1 83 ? -2.759 -6.071 -16.326 1.00 83.62 83 ILE A O 1
ATOM 637 N N . GLU A 1 84 ? -0.571 -5.476 -16.406 1.00 86.94 84 GLU A N 1
ATOM 638 C CA . GLU A 1 84 ? 0.025 -6.609 -15.722 1.00 86.94 84 GLU A CA 1
ATOM 639 C C . GLU A 1 84 ? 0.425 -6.196 -14.309 1.00 86.94 84 GLU A C 1
ATOM 641 O O . GLU A 1 84 ? 0.933 -5.094 -14.074 1.00 86.94 84 GLU A O 1
ATOM 646 N N . GLU A 1 85 ? 0.188 -7.100 -13.363 1.00 90.81 85 GLU A N 1
ATOM 647 C CA . GLU A 1 85 ? 0.694 -6.974 -12.004 1.00 90.81 85 GLU A CA 1
ATOM 648 C C . GLU A 1 85 ? 2.109 -7.548 -11.956 1.00 90.81 85 GLU A C 1
ATOM 650 O O . GLU A 1 85 ? 2.334 -8.711 -12.294 1.00 90.81 85 GLU A O 1
ATOM 655 N N . VAL A 1 86 ? 3.067 -6.726 -11.538 1.00 94.75 86 VAL A N 1
ATOM 656 C CA . VAL A 1 86 ? 4.469 -7.122 -11.424 1.00 94.75 86 VAL A CA 1
ATOM 657 C C . VAL A 1 86 ? 4.963 -6.792 -10.030 1.00 94.75 86 VAL A C 1
ATOM 659 O O . VAL A 1 86 ? 4.740 -5.695 -9.519 1.00 94.75 86 VAL A O 1
ATOM 662 N N . ILE A 1 87 ? 5.666 -7.744 -9.425 1.00 96.25 87 ILE A N 1
ATOM 663 C CA . ILE A 1 87 ? 6.303 -7.570 -8.125 1.00 96.25 87 ILE A CA 1
ATOM 664 C C . ILE A 1 87 ? 7.803 -7.414 -8.342 1.00 96.25 87 ILE A C 1
ATOM 666 O O . ILE A 1 87 ? 8.437 -8.224 -9.020 1.00 96.25 87 ILE A O 1
ATOM 670 N N . TYR A 1 88 ? 8.369 -6.373 -7.743 1.00 97.69 88 TYR A N 1
ATOM 671 C CA . TYR A 1 88 ? 9.806 -6.172 -7.654 1.00 97.69 88 TYR A CA 1
ATOM 672 C C . TYR A 1 88 ? 10.251 -6.254 -6.200 1.00 97.69 88 TYR A C 1
ATOM 674 O O . TYR A 1 88 ? 9.520 -5.891 -5.280 1.00 97.69 88 TYR A O 1
ATOM 682 N N . GLU A 1 89 ? 11.471 -6.727 -6.000 1.00 98.00 89 GLU A N 1
ATOM 683 C CA . GLU A 1 89 ? 12.057 -6.962 -4.687 1.00 98.00 89 GLU A CA 1
ATOM 684 C C . GLU A 1 89 ? 13.422 -6.289 -4.613 1.00 98.00 89 GLU A C 1
ATOM 686 O O . GLU A 1 89 ? 14.075 -6.070 -5.637 1.00 98.00 89 GLU A O 1
ATOM 691 N N . GLY A 1 90 ? 13.875 -5.954 -3.410 1.00 97.62 90 GLY A N 1
ATOM 692 C CA . GLY A 1 90 ? 15.224 -5.444 -3.221 1.00 97.62 90 GLY A CA 1
ATOM 693 C C . GLY A 1 90 ? 15.500 -4.938 -1.819 1.00 97.62 90 GLY A C 1
ATOM 694 O O . GLY A 1 90 ? 14.707 -5.117 -0.898 1.00 97.62 90 GLY A O 1
ATOM 695 N N . PHE A 1 91 ? 16.646 -4.282 -1.687 1.00 97.88 91 PHE A N 1
ATOM 696 C CA . PHE A 1 91 ? 17.120 -3.699 -0.444 1.00 97.88 91 PHE A CA 1
ATOM 697 C C . PHE A 1 91 ? 17.356 -2.206 -0.634 1.00 97.88 91 PHE A C 1
ATOM 699 O O . PHE A 1 91 ? 17.957 -1.790 -1.627 1.00 97.88 91 PHE A O 1
ATOM 706 N N . ALA A 1 92 ? 16.900 -1.406 0.322 1.00 96.88 92 ALA A N 1
ATOM 707 C CA . ALA A 1 92 ? 17.095 0.036 0.338 1.00 96.88 92 ALA A CA 1
ATOM 708 C C . ALA A 1 92 ? 18.591 0.412 0.470 1.00 96.88 92 ALA A C 1
ATOM 710 O O . ALA A 1 92 ? 19.433 -0.459 0.725 1.00 96.88 92 ALA A O 1
ATOM 711 N N . PRO A 1 93 ? 18.955 1.702 0.328 1.00 96.25 93 PRO A N 1
ATOM 712 C CA . PRO A 1 93 ? 20.330 2.155 0.520 1.00 96.25 93 PRO A CA 1
ATOM 713 C C . PRO A 1 93 ? 20.906 1.683 1.863 1.00 96.25 93 PRO A C 1
ATOM 715 O O . PRO A 1 93 ? 20.251 1.769 2.899 1.00 96.25 93 PRO A O 1
ATOM 718 N N . GLY A 1 94 ? 22.131 1.153 1.839 1.00 91.94 94 GLY A N 1
ATOM 719 C CA . GLY A 1 94 ? 22.765 0.539 3.014 1.00 91.94 94 GLY A CA 1
ATOM 720 C C . GLY A 1 94 ? 22.401 -0.934 3.252 1.00 91.94 94 GLY A C 1
ATOM 721 O O . GLY A 1 94 ? 22.965 -1.556 4.147 1.00 91.94 94 GLY A O 1
ATOM 722 N N . GLY A 1 95 ? 21.500 -1.516 2.454 1.00 90.81 95 GLY A N 1
ATOM 723 C CA . GLY A 1 95 ? 21.291 -2.965 2.340 1.00 90.81 95 GLY A CA 1
ATOM 724 C C . GLY A 1 95 ? 20.541 -3.643 3.489 1.00 90.81 95 GLY A C 1
ATOM 725 O O . GLY A 1 95 ? 20.187 -4.808 3.357 1.00 90.81 95 GLY A O 1
ATOM 726 N N . LYS A 1 96 ? 20.289 -2.944 4.602 1.00 91.50 96 LYS A N 1
ATOM 727 C CA . LYS A 1 96 ? 19.607 -3.517 5.773 1.00 91.50 96 LYS A CA 1
ATOM 728 C C . LYS A 1 96 ? 18.100 -3.651 5.559 1.00 91.50 96 LYS A C 1
ATOM 730 O O . LYS A 1 96 ? 17.533 -4.677 5.900 1.00 91.50 96 LYS A O 1
ATOM 735 N N . VAL A 1 97 ? 17.461 -2.625 4.997 1.00 95.31 97 VAL A N 1
ATOM 736 C CA . VAL A 1 97 ? 15.999 -2.568 4.846 1.00 95.31 97 VAL A CA 1
ATOM 737 C C . VAL A 1 97 ? 15.566 -3.302 3.581 1.00 95.31 97 VAL A C 1
ATOM 739 O O . VAL A 1 97 ? 16.023 -2.965 2.490 1.00 95.31 97 VAL A O 1
ATOM 742 N N . SER A 1 98 ? 14.660 -4.259 3.725 1.00 96.56 98 SER A N 1
ATOM 743 C CA . SER A 1 98 ? 14.048 -5.028 2.639 1.00 96.56 98 SER A CA 1
ATOM 744 C C . SER A 1 98 ? 12.803 -4.331 2.104 1.00 96.56 98 SER A C 1
ATOM 746 O O . SER A 1 98 ? 12.061 -3.710 2.869 1.00 96.56 98 SER A O 1
ATOM 748 N N . LEU A 1 99 ? 12.556 -4.456 0.798 1.00 94.12 99 LEU A N 1
ATOM 749 C CA . LEU A 1 99 ? 11.457 -3.793 0.102 1.00 94.12 99 LEU A CA 1
ATOM 750 C C . LEU A 1 99 ? 10.745 -4.719 -0.885 1.00 94.12 99 LEU A C 1
ATOM 752 O O . LEU A 1 99 ? 11.388 -5.396 -1.688 1.00 94.12 99 LEU A O 1
ATOM 756 N N . ILE A 1 100 ? 9.415 -4.658 -0.882 1.00 96.31 100 ILE A N 1
ATOM 757 C CA . ILE A 1 100 ? 8.549 -5.215 -1.927 1.00 96.31 100 ILE A CA 1
ATOM 758 C C . ILE A 1 100 ? 7.840 -4.056 -2.619 1.00 96.31 100 ILE A C 1
ATOM 760 O O . ILE A 1 100 ? 7.254 -3.203 -1.957 1.00 96.31 100 ILE A O 1
ATOM 764 N N . ILE A 1 101 ? 7.865 -4.039 -3.947 1.00 96.19 101 ILE A N 1
ATOM 765 C CA . ILE A 1 101 ? 7.219 -3.022 -4.776 1.00 96.19 101 ILE A CA 1
ATOM 766 C C . ILE A 1 101 ? 6.198 -3.729 -5.660 1.00 96.19 101 ILE A C 1
ATOM 768 O O . ILE A 1 101 ? 6.564 -4.511 -6.536 1.00 96.19 101 ILE A O 1
ATOM 772 N N . GLU A 1 102 ? 4.920 -3.445 -5.438 1.00 93.69 102 GLU A N 1
ATOM 773 C CA . GLU A 1 102 ? 3.829 -3.896 -6.301 1.00 93.69 102 GLU A CA 1
ATOM 774 C C . GLU A 1 102 ? 3.573 -2.839 -7.369 1.00 93.69 102 GLU A C 1
ATOM 776 O O . GLU A 1 102 ? 3.324 -1.673 -7.050 1.00 93.69 102 GLU A O 1
ATOM 781 N N . ALA A 1 103 ? 3.620 -3.238 -8.635 1.00 94.19 103 ALA A N 1
ATOM 782 C CA . ALA A 1 103 ? 3.366 -2.374 -9.775 1.00 94.19 103 ALA A CA 1
ATOM 783 C C . ALA A 1 103 ? 2.238 -2.922 -10.655 1.00 94.19 103 ALA A C 1
ATOM 785 O O . ALA A 1 103 ? 2.047 -4.130 -10.769 1.00 94.19 103 ALA A O 1
ATOM 786 N N . ALA A 1 104 ? 1.521 -2.009 -11.300 1.00 92.19 104 ALA A N 1
ATOM 787 C CA . ALA A 1 104 ? 0.493 -2.274 -12.292 1.00 92.19 104 ALA A CA 1
ATOM 788 C C . ALA A 1 104 ? 0.858 -1.493 -13.554 1.00 92.19 104 ALA A C 1
ATOM 790 O O . ALA A 1 104 ? 0.842 -0.262 -13.532 1.00 92.19 104 ALA A O 1
ATOM 791 N N . THR A 1 105 ? 1.225 -2.186 -14.629 1.00 92.38 105 THR A N 1
ATOM 792 C CA . THR A 1 105 ? 1.819 -1.543 -15.809 1.00 92.38 105 THR A CA 1
ATOM 793 C C . THR A 1 105 ? 1.367 -2.177 -17.111 1.00 92.38 105 THR A C 1
ATOM 795 O O . THR A 1 105 ? 1.142 -3.377 -17.174 1.00 92.38 105 THR A O 1
ATOM 798 N N . ASP A 1 106 ? 1.272 -1.366 -18.160 1.00 89.69 106 ASP A N 1
ATOM 799 C CA . ASP A 1 106 ? 1.074 -1.812 -19.543 1.00 89.69 106 ASP A CA 1
ATOM 800 C C . ASP A 1 106 ? 2.400 -2.106 -20.274 1.00 89.69 106 ASP A C 1
ATOM 802 O O . ASP A 1 106 ? 2.406 -2.469 -21.450 1.00 89.69 106 ASP A O 1
ATOM 806 N N . ASN A 1 107 ? 3.542 -1.908 -19.606 1.00 93.25 107 ASN A N 1
ATOM 807 C CA . ASN A 1 107 ? 4.870 -2.129 -20.165 1.00 93.25 107 ASN A CA 1
ATOM 808 C C . ASN A 1 107 ? 5.878 -2.495 -19.065 1.00 93.25 107 ASN A C 1
ATOM 810 O O . ASN A 1 107 ? 6.530 -1.636 -18.460 1.00 93.25 107 ASN A O 1
ATOM 814 N N . VAL A 1 108 ? 6.045 -3.798 -18.844 1.00 94.38 108 VAL A N 1
ATOM 815 C CA . VAL A 1 108 ? 6.938 -4.352 -17.817 1.00 94.38 108 VAL A CA 1
ATOM 816 C C . VAL A 1 108 ? 8.386 -3.896 -18.000 1.00 94.38 108 VAL A C 1
ATOM 818 O O . VAL A 1 108 ? 9.057 -3.559 -17.022 1.00 94.38 108 VAL A O 1
ATOM 821 N N . GLN A 1 109 ? 8.884 -3.834 -19.239 1.00 95.62 109 GLN A N 1
ATOM 822 C CA . GLN A 1 109 ? 10.268 -3.440 -19.514 1.00 95.62 109 GLN A CA 1
ATOM 823 C C . GLN A 1 109 ? 10.523 -1.978 -19.126 1.00 95.62 109 GLN A C 1
ATOM 825 O O . GLN A 1 109 ? 11.534 -1.690 -18.480 1.00 95.62 109 GLN A O 1
ATOM 830 N N . ARG A 1 110 ? 9.599 -1.065 -19.459 1.00 96.06 110 ARG A N 1
ATOM 831 C CA . ARG A 1 110 ? 9.665 0.353 -19.071 1.00 96.06 110 ARG A CA 1
ATOM 832 C C . ARG A 1 110 ? 9.658 0.496 -17.554 1.00 96.06 110 ARG A C 1
ATOM 834 O O . ARG A 1 110 ? 10.526 1.170 -17.003 1.00 96.06 110 ARG A O 1
ATOM 841 N N . THR A 1 111 ? 8.712 -0.146 -16.874 1.00 96.56 111 THR A N 1
ATOM 842 C CA . THR A 1 111 ? 8.580 -0.047 -15.415 1.00 96.56 111 THR A CA 1
ATOM 843 C C . THR A 1 111 ? 9.806 -0.614 -14.703 1.00 96.56 111 THR A C 1
ATOM 845 O O . THR A 1 111 ? 10.369 0.048 -13.831 1.00 96.56 111 THR A O 1
ATOM 848 N N . SER A 1 112 ? 10.290 -1.788 -15.122 1.00 97.38 112 SER A N 1
ATOM 849 C CA . SER A 1 112 ? 11.491 -2.407 -14.552 1.00 97.38 112 SER A CA 1
ATOM 850 C C . SER A 1 112 ? 12.735 -1.539 -14.758 1.00 97.38 112 SER A C 1
ATOM 852 O O . SER A 1 112 ? 13.519 -1.362 -13.826 1.00 97.38 112 SER A O 1
ATOM 854 N N . ALA A 1 113 ? 12.911 -0.947 -15.946 1.00 98.00 113 ALA A N 1
ATOM 855 C CA . ALA A 1 113 ? 14.028 -0.044 -16.225 1.00 98.00 113 ALA A CA 1
ATOM 856 C C . ALA A 1 113 ? 13.980 1.223 -15.353 1.00 98.00 113 ALA A C 1
ATOM 858 O O . ALA A 1 113 ? 15.002 1.617 -14.784 1.00 98.00 113 ALA A O 1
ATOM 859 N N . THR A 1 114 ? 12.799 1.826 -15.195 1.00 98.12 114 THR A N 1
ATOM 860 C CA . THR A 1 114 ? 12.596 3.010 -14.348 1.00 98.12 114 THR A CA 1
ATOM 861 C C . THR A 1 114 ? 12.910 2.713 -12.883 1.00 98.12 114 THR A C 1
ATOM 863 O O . THR A 1 114 ? 13.700 3.433 -12.270 1.00 98.12 114 THR A O 1
ATOM 866 N N . ILE A 1 115 ? 12.371 1.617 -12.335 1.00 97.94 115 ILE A N 1
ATOM 867 C CA . ILE A 1 115 ? 12.633 1.206 -10.949 1.00 97.94 115 ILE A CA 1
ATOM 868 C C . ILE A 1 115 ? 14.125 0.923 -10.755 1.00 97.94 115 ILE A C 1
ATOM 870 O O . ILE A 1 115 ? 14.739 1.487 -9.850 1.00 97.94 115 ILE A O 1
ATOM 874 N N . LYS A 1 116 ? 14.760 0.142 -11.639 1.00 97.88 116 LYS A N 1
ATOM 875 C CA . LYS A 1 116 ? 16.209 -0.123 -11.570 1.00 97.88 116 LYS A CA 1
ATOM 876 C C . LYS A 1 116 ? 17.040 1.157 -11.617 1.00 97.88 116 LYS A C 1
ATOM 878 O O . LYS A 1 116 ? 18.027 1.271 -10.894 1.00 97.88 116 LYS A O 1
ATOM 883 N N . SER A 1 117 ? 16.642 2.146 -12.422 1.00 98.12 117 SER A N 1
ATOM 884 C CA . SER A 1 117 ? 17.325 3.441 -12.440 1.00 98.12 117 SER A CA 1
ATOM 885 C C . SER A 1 117 ? 17.242 4.160 -11.091 1.00 98.12 117 SER A C 1
ATOM 887 O O . SER A 1 117 ? 18.220 4.811 -10.724 1.00 98.12 117 SER A O 1
ATOM 889 N N . ILE A 1 118 ? 16.116 4.081 -10.379 1.00 97.88 118 ILE A N 1
ATOM 890 C CA . ILE A 1 118 ? 15.948 4.681 -9.047 1.00 97.88 118 ILE A CA 1
ATOM 891 C C . ILE A 1 118 ? 16.798 3.939 -8.013 1.00 97.88 118 ILE A C 1
ATOM 893 O O . ILE A 1 118 ? 17.512 4.585 -7.247 1.00 97.88 118 ILE A O 1
ATOM 897 N N . PHE A 1 119 ? 16.818 2.602 -8.055 1.00 98.19 119 PHE A N 1
ATOM 898 C CA . PHE A 1 119 ? 17.712 1.793 -7.217 1.00 98.19 119 PHE A CA 1
ATOM 899 C C . PHE A 1 119 ? 19.179 2.201 -7.394 1.00 98.19 119 PHE A C 1
ATOM 901 O O . PHE A 1 119 ? 19.849 2.544 -6.420 1.00 98.19 119 PHE A O 1
ATOM 908 N N . ASN A 1 120 ? 19.648 2.264 -8.643 1.00 97.44 120 ASN A N 1
ATOM 909 C CA . ASN A 1 120 ? 21.031 2.620 -8.959 1.00 97.44 120 ASN A CA 1
ATOM 910 C C . ASN A 1 120 ? 21.392 4.042 -8.500 1.00 97.44 120 ASN A C 1
ATOM 912 O O . ASN A 1 120 ? 22.448 4.244 -7.908 1.00 97.44 120 ASN A O 1
ATOM 916 N N . LYS A 1 121 ? 20.519 5.031 -8.744 1.00 97.19 121 LYS A N 1
ATOM 917 C CA . LYS A 1 121 ? 20.756 6.432 -8.347 1.00 97.19 121 LYS A CA 1
ATOM 918 C C . LYS A 1 121 ? 20.837 6.612 -6.830 1.00 97.19 121 LYS A C 1
ATOM 920 O O . LYS A 1 121 ? 21.581 7.472 -6.368 1.00 97.19 121 LYS A O 1
ATOM 925 N N . SER A 1 122 ? 20.098 5.805 -6.072 1.00 95.44 122 SER A N 1
ATOM 926 C CA . SER A 1 122 ? 20.053 5.881 -4.609 1.00 95.44 122 SER A CA 1
ATOM 927 C C . SER A 1 122 ? 21.073 4.975 -3.910 1.00 95.44 122 SER A C 1
ATOM 929 O O . SER A 1 122 ? 21.163 5.009 -2.685 1.00 95.44 122 SER A O 1
ATOM 931 N N . GLY A 1 123 ? 21.849 4.174 -4.651 1.00 95.75 123 GLY A N 1
ATOM 932 C CA . GLY A 1 123 ? 22.770 3.191 -4.067 1.00 95.75 123 GLY A CA 1
ATOM 933 C C . GLY A 1 123 ? 22.052 2.039 -3.350 1.00 95.75 123 GLY A C 1
ATOM 934 O O . GLY A 1 123 ? 22.559 1.511 -2.361 1.00 95.75 123 GLY A O 1
ATOM 935 N N . ALA A 1 124 ? 20.849 1.697 -3.813 1.00 97.62 124 ALA A N 1
ATOM 936 C CA . ALA A 1 124 ? 20.048 0.571 -3.346 1.00 97.62 124 ALA A CA 1
ATOM 937 C C . ALA A 1 124 ? 20.302 -0.673 -4.218 1.00 97.62 124 ALA A C 1
ATOM 939 O O . ALA A 1 124 ? 20.748 -0.561 -5.360 1.00 97.62 124 ALA A O 1
ATOM 940 N N . ASN A 1 125 ? 19.968 -1.862 -3.711 1.00 97.69 125 ASN A N 1
ATOM 941 C CA . ASN A 1 125 ? 20.205 -3.126 -4.412 1.00 97.69 125 ASN A CA 1
ATOM 942 C C . ASN A 1 125 ? 18.902 -3.729 -4.933 1.00 97.69 125 ASN A C 1
ATOM 944 O O . ASN A 1 125 ? 18.041 -4.128 -4.151 1.00 97.69 125 ASN A O 1
ATOM 948 N N . PHE A 1 126 ? 18.770 -3.825 -6.255 1.00 97.50 126 PHE A N 1
ATOM 949 C CA . PHE A 1 126 ? 17.627 -4.481 -6.882 1.00 97.50 126 PHE A CA 1
ATOM 950 C C . PHE A 1 126 ? 17.752 -6.004 -6.736 1.00 97.50 126 PHE A C 1
ATOM 952 O O . PHE A 1 126 ? 18.759 -6.594 -7.133 1.00 97.50 126 PHE A O 1
ATOM 959 N N . GLY A 1 127 ? 16.742 -6.629 -6.141 1.00 95.75 127 GLY A N 1
ATOM 960 C CA . GLY A 1 127 ? 16.711 -8.051 -5.823 1.00 95.75 127 GLY A CA 1
ATOM 961 C C . GLY A 1 127 ? 16.201 -8.917 -6.972 1.00 95.75 127 GLY A C 1
ATOM 962 O O . GLY A 1 127 ? 15.566 -8.451 -7.918 1.00 95.75 127 GLY A O 1
ATOM 963 N N . GLN A 1 128 ? 16.487 -10.215 -6.877 1.00 95.19 128 GLN A N 1
ATOM 964 C CA . GLN A 1 128 ? 15.833 -11.232 -7.701 1.00 95.19 128 GLN A CA 1
ATOM 965 C C . GLN A 1 128 ? 14.470 -11.603 -7.087 1.00 95.19 128 GLN A C 1
ATOM 967 O O . GLN A 1 128 ? 14.287 -11.413 -5.878 1.00 95.19 128 GLN A O 1
ATOM 972 N N . PRO A 1 129 ? 13.529 -12.155 -7.872 1.00 94.75 129 PRO A N 1
ATOM 973 C CA . PRO A 1 129 ? 12.290 -12.705 -7.326 1.00 94.75 129 PRO A CA 1
ATOM 974 C C . PRO A 1 129 ? 12.564 -13.707 -6.192 1.00 94.75 129 PRO A C 1
ATOM 976 O O . PRO A 1 129 ? 13.423 -14.579 -6.322 1.00 94.75 129 PRO A O 1
ATOM 979 N N . GLY A 1 130 ? 11.848 -13.569 -5.078 1.00 93.19 130 GLY A N 1
ATOM 980 C CA . GLY A 1 130 ? 11.986 -14.377 -3.866 1.00 93.19 130 GLY A CA 1
ATOM 981 C C . GLY A 1 130 ? 13.096 -13.942 -2.901 1.00 93.19 130 GLY A C 1
ATOM 982 O O . GLY A 1 130 ? 13.305 -14.615 -1.892 1.00 93.19 130 GLY A O 1
ATOM 983 N N . SER A 1 131 ? 13.812 -12.847 -3.174 1.00 94.19 131 SER A N 1
ATOM 984 C CA . SER A 1 131 ? 14.930 -12.391 -2.332 1.00 94.19 131 SER A CA 1
ATOM 985 C C . SER A 1 131 ? 14.516 -11.843 -0.966 1.00 94.19 131 SER A C 1
ATOM 987 O O . SER A 1 131 ? 15.293 -11.951 -0.019 1.00 94.19 131 SER A O 1
ATOM 989 N N . VAL A 1 132 ? 13.317 -11.273 -0.842 1.00 95.38 132 VAL A N 1
ATOM 990 C CA . VAL A 1 132 ? 12.810 -10.712 0.420 1.00 95.38 132 VAL A CA 1
ATOM 991 C C . VAL A 1 132 ? 11.373 -11.117 0.728 1.00 95.38 132 VAL A C 1
ATOM 993 O O . VAL A 1 132 ? 10.926 -10.902 1.850 1.00 95.38 132 VAL A O 1
ATOM 996 N N . MET A 1 133 ? 10.651 -11.735 -0.214 1.00 92.94 133 MET A N 1
ATOM 997 C CA . MET A 1 133 ? 9.238 -12.108 -0.055 1.00 92.94 133 MET A CA 1
ATOM 998 C C . MET A 1 133 ? 8.942 -12.890 1.233 1.00 92.94 133 MET A C 1
ATOM 1000 O O . MET A 1 133 ? 7.943 -12.634 1.896 1.00 92.94 133 MET A O 1
ATOM 1004 N N . TYR A 1 134 ? 9.840 -13.798 1.627 1.00 94.50 134 TYR A N 1
ATOM 1005 C CA . TYR A 1 134 ? 9.710 -14.607 2.846 1.00 94.50 134 TYR A CA 1
ATOM 1006 C C . TYR A 1 134 ? 9.749 -13.786 4.148 1.00 94.50 134 TYR A C 1
ATOM 1008 O O . TYR A 1 134 ? 9.383 -14.293 5.206 1.00 94.50 134 TYR A O 1
ATOM 1016 N N . GLN A 1 135 ? 10.202 -12.531 4.088 1.00 94.19 135 GLN A N 1
ATOM 1017 C CA . GLN A 1 135 ? 10.253 -11.616 5.228 1.00 94.19 135 GLN A CA 1
ATOM 1018 C C . GLN A 1 135 ? 8.923 -10.888 5.457 1.00 94.19 135 GLN A C 1
ATOM 1020 O O . GLN A 1 135 ? 8.823 -10.118 6.410 1.00 94.19 135 GLN A O 1
ATOM 1025 N N . PHE A 1 136 ? 7.910 -11.107 4.610 1.00 92.50 136 PHE A N 1
ATOM 1026 C CA . PHE A 1 136 ? 6.614 -10.439 4.687 1.00 92.50 136 PHE A CA 1
ATOM 1027 C C . PHE A 1 136 ? 5.460 -11.447 4.726 1.00 92.50 136 PHE A C 1
ATOM 1029 O O . PHE A 1 136 ? 5.462 -12.460 4.030 1.00 92.50 136 PHE A O 1
ATOM 1036 N N . LYS A 1 137 ? 4.432 -11.133 5.516 1.00 92.00 137 LYS A N 1
ATOM 1037 C CA . LYS A 1 137 ? 3.159 -11.858 5.584 1.00 92.00 137 LYS A CA 1
ATOM 1038 C C . LYS A 1 137 ? 2.073 -11.026 4.908 1.00 92.00 137 LYS A C 1
ATOM 1040 O O . LYS A 1 137 ? 1.953 -9.829 5.166 1.00 92.00 137 LYS A O 1
ATOM 1045 N N . GLN A 1 138 ? 1.258 -11.660 4.068 1.00 91.19 138 GLN A N 1
ATOM 1046 C CA . GLN A 1 138 ? 0.043 -11.035 3.548 1.00 91.19 138 GLN A CA 1
ATOM 1047 C C . GLN A 1 138 ? -1.033 -11.015 4.638 1.00 91.19 138 GLN A C 1
ATOM 1049 O O . GLN A 1 138 ? -1.305 -12.041 5.263 1.00 91.19 138 GLN A O 1
ATOM 1054 N N . ILE A 1 139 ? -1.649 -9.858 4.851 1.00 92.12 139 ILE A N 1
ATOM 1055 C CA . ILE A 1 139 ? -2.621 -9.636 5.920 1.00 92.12 139 ILE A CA 1
ATOM 1056 C C . ILE A 1 139 ? -3.763 -8.756 5.417 1.00 92.12 139 ILE A C 1
ATOM 1058 O O . ILE A 1 139 ? -3.591 -7.971 4.485 1.00 92.12 139 ILE A O 1
ATOM 1062 N N . GLY A 1 140 ? -4.945 -8.901 6.000 1.00 91.62 140 GLY A N 1
ATOM 1063 C CA . GLY A 1 140 ? -6.008 -7.920 5.862 1.00 91.62 140 GLY A CA 1
ATOM 1064 C C . GLY A 1 140 ? -5.784 -6.767 6.832 1.00 91.62 140 GLY A C 1
ATOM 1065 O O . GLY A 1 140 ? -5.433 -7.005 7.983 1.00 91.62 140 GLY A O 1
ATOM 1066 N N . ARG A 1 141 ? -5.982 -5.532 6.378 1.00 91.25 141 ARG A N 1
ATOM 1067 C CA . ARG A 1 141 ? -5.915 -4.324 7.205 1.00 91.25 141 ARG A CA 1
ATOM 1068 C C . ARG A 1 141 ? -7.219 -3.557 7.075 1.00 91.25 141 ARG A C 1
ATOM 1070 O O . ARG A 1 141 ? -7.683 -3.329 5.963 1.00 91.25 141 ARG A O 1
ATOM 1077 N N . ILE A 1 142 ? -7.775 -3.133 8.197 1.00 91.25 142 ILE A N 1
ATOM 1078 C CA . ILE A 1 142 ? -8.979 -2.314 8.288 1.00 91.25 142 ILE A CA 1
ATOM 1079 C C . ILE A 1 142 ? -8.618 -1.074 9.102 1.00 91.25 142 ILE A C 1
ATOM 1081 O O . ILE A 1 142 ? -7.926 -1.174 10.112 1.00 91.25 142 ILE A O 1
ATOM 1085 N N . ILE A 1 143 ? -9.060 0.093 8.651 1.00 90.75 143 ILE A N 1
ATOM 1086 C CA . ILE A 1 143 ? -8.902 1.357 9.367 1.00 90.75 143 ILE A CA 1
ATOM 1087 C C . ILE A 1 143 ? -10.293 1.810 9.772 1.00 90.75 143 ILE A C 1
ATOM 1089 O O . ILE A 1 143 ? -11.166 1.968 8.917 1.00 90.75 143 ILE A O 1
ATOM 1093 N N . VAL A 1 144 ? -10.495 2.034 11.065 1.00 91.56 144 VAL A N 1
ATOM 1094 C CA . VAL A 1 144 ? -11.755 2.550 11.599 1.00 91.56 144 VAL A CA 1
ATOM 1095 C C . VAL A 1 144 ? -11.557 3.893 12.282 1.00 91.56 144 VAL A C 1
ATOM 1097 O O . VAL A 1 144 ? -10.474 4.211 12.774 1.00 91.56 144 VAL A O 1
ATOM 1100 N N . ASN A 1 145 ? -12.617 4.691 12.311 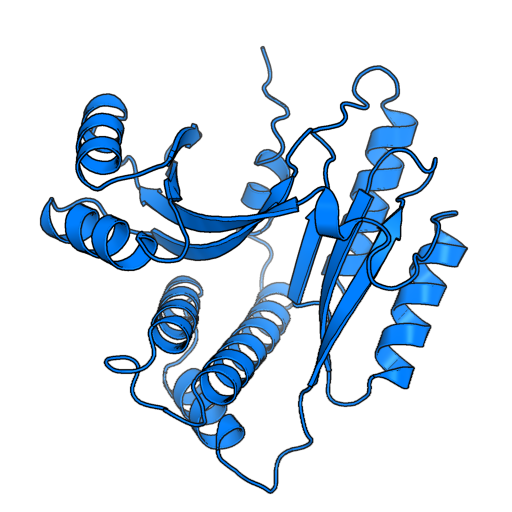1.00 88.62 145 ASN A N 1
ATOM 1101 C CA . ASN A 1 145 ? -12.635 5.958 13.023 1.00 88.62 145 ASN A CA 1
ATOM 1102 C C . ASN A 1 145 ? -12.879 5.718 14.518 1.00 88.62 145 ASN A C 1
ATOM 1104 O O . ASN A 1 145 ? -13.818 5.018 14.895 1.00 88.62 145 ASN A O 1
ATOM 1108 N N . LYS A 1 146 ? -12.074 6.339 15.382 1.00 88.31 146 LYS A N 1
ATOM 1109 C CA . LYS A 1 146 ? -12.276 6.297 16.836 1.00 88.31 146 LYS A CA 1
ATOM 1110 C C . LYS A 1 146 ? -13.359 7.277 17.303 1.00 88.31 146 LYS A C 1
ATOM 1112 O O . LYS A 1 146 ? -13.819 7.198 18.438 1.00 88.31 146 LYS A O 1
ATOM 1117 N N . LYS A 1 147 ? -13.804 8.212 16.453 1.00 84.25 147 LYS A N 1
ATOM 1118 C CA . LYS A 1 147 ? -14.843 9.193 16.812 1.00 84.25 147 LYS A CA 1
ATOM 1119 C C . LYS A 1 147 ? -16.147 8.506 17.216 1.00 84.25 147 LYS A C 1
ATOM 1121 O O . LYS A 1 147 ? -16.737 7.762 16.445 1.00 84.25 147 LYS A O 1
ATOM 1126 N N . GLY A 1 148 ? -16.630 8.836 18.413 1.00 81.50 148 GLY A N 1
ATOM 1127 C CA . GLY A 1 148 ? -17.897 8.323 18.943 1.00 81.50 148 GLY A CA 1
ATOM 1128 C C . GLY A 1 148 ? -17.790 6.976 19.664 1.00 81.50 148 GLY A C 1
ATOM 1129 O O . GLY A 1 148 ? -18.807 6.467 20.124 1.00 81.50 148 GLY A O 1
ATOM 1130 N N . THR A 1 149 ? -16.584 6.421 19.811 1.00 88.25 149 THR A N 1
ATOM 1131 C CA . THR A 1 149 ? -16.318 5.197 20.578 1.00 88.25 149 THR A CA 1
ATOM 1132 C C . THR A 1 149 ? -14.965 5.291 21.302 1.00 88.25 149 THR A C 1
ATOM 1134 O O . THR A 1 149 ? -14.266 6.298 21.192 1.00 88.25 149 THR A O 1
ATOM 1137 N N . THR A 1 150 ? -14.600 4.278 22.087 1.00 90.69 150 THR A N 1
ATOM 1138 C CA . THR A 1 150 ? -13.275 4.175 22.717 1.00 90.69 150 THR A CA 1
ATOM 1139 C C . THR A 1 150 ? -12.429 3.115 22.021 1.00 90.69 150 THR A C 1
ATOM 1141 O O . THR A 1 150 ? -12.958 2.234 21.334 1.00 90.69 150 THR A O 1
ATOM 1144 N N . PHE A 1 151 ? -11.109 3.199 22.196 1.00 92.94 151 PHE A N 1
ATOM 1145 C CA . PHE A 1 151 ? -10.194 2.180 21.689 1.00 92.94 151 PHE A CA 1
ATOM 1146 C C . PHE A 1 151 ? -10.517 0.807 22.284 1.00 92.94 151 PHE A C 1
ATOM 1148 O O . PHE A 1 151 ? -10.577 -0.166 21.546 1.00 92.94 151 PHE A O 1
ATOM 1155 N N . GLU A 1 152 ? -10.805 0.739 23.584 1.00 94.44 152 GLU A N 1
ATOM 1156 C CA . GLU A 1 152 ? -11.088 -0.508 24.297 1.00 94.44 152 GLU A CA 1
ATOM 1157 C C . GLU A 1 152 ? -12.283 -1.241 23.686 1.00 94.44 152 GLU A C 1
ATOM 1159 O O . GLU A 1 152 ? -12.214 -2.446 23.462 1.00 94.44 152 GLU A O 1
ATOM 1164 N N . LYS A 1 153 ? -13.348 -0.504 23.339 1.00 93.56 153 LYS A N 1
ATOM 1165 C CA . LYS A 1 153 ? -14.516 -1.087 22.677 1.00 93.56 153 LYS A CA 1
ATOM 1166 C C . LYS A 1 153 ? -14.172 -1.598 21.278 1.00 93.56 153 LYS A C 1
ATOM 1168 O O . LYS A 1 153 ? -14.554 -2.706 20.930 1.00 93.56 153 LYS A O 1
ATOM 1173 N N . ILE A 1 154 ? -13.454 -0.810 20.471 1.00 95.31 154 ILE A N 1
ATOM 1174 C CA . ILE A 1 154 ? -13.037 -1.251 19.127 1.00 95.31 154 ILE A CA 1
ATOM 1175 C C . ILE A 1 154 ? -12.157 -2.502 19.225 1.00 95.31 154 ILE A C 1
ATOM 1177 O O . ILE A 1 154 ? -12.340 -3.436 18.450 1.00 95.31 154 ILE A O 1
ATOM 1181 N N . PHE A 1 155 ? -11.214 -2.513 20.166 1.00 95.88 155 PHE A N 1
ATOM 1182 C CA . PHE A 1 155 ? -10.301 -3.621 20.406 1.00 95.88 155 PHE A CA 1
ATOM 1183 C C . PHE A 1 155 ? -11.060 -4.905 20.745 1.00 95.88 155 PHE A C 1
ATOM 1185 O O . PHE A 1 155 ? -10.832 -5.930 20.108 1.00 95.88 155 PHE A O 1
ATOM 1192 N N . GLU A 1 156 ? -11.987 -4.843 21.704 1.00 95.62 156 GLU A N 1
ATOM 1193 C CA . GLU A 1 156 ? -12.782 -5.998 22.126 1.00 95.62 156 GLU A CA 1
ATOM 1194 C C . GLU A 1 156 ? -13.604 -6.577 20.965 1.00 95.62 156 GLU A C 1
ATOM 1196 O O . GLU A 1 156 ? -13.524 -7.775 20.690 1.00 95.62 156 GLU A O 1
ATOM 1201 N N . GLU A 1 157 ? -14.320 -5.727 20.222 1.00 95.56 157 GLU A N 1
ATOM 1202 C CA . GLU A 1 157 ? -15.106 -6.158 19.059 1.00 95.56 157 GLU A CA 1
ATOM 1203 C C . GLU A 1 157 ? -14.222 -6.755 17.954 1.00 95.56 157 GLU A C 1
ATOM 1205 O O . GLU A 1 157 ? -14.521 -7.821 17.415 1.00 95.56 157 GLU A O 1
ATOM 1210 N N . ALA A 1 158 ? -13.100 -6.106 17.633 1.00 95.62 158 ALA A N 1
ATOM 1211 C CA . ALA A 1 158 ? -12.179 -6.578 16.604 1.00 95.62 158 ALA A CA 1
ATOM 1212 C C . ALA A 1 158 ? -11.601 -7.959 16.947 1.00 95.62 158 ALA A C 1
ATOM 1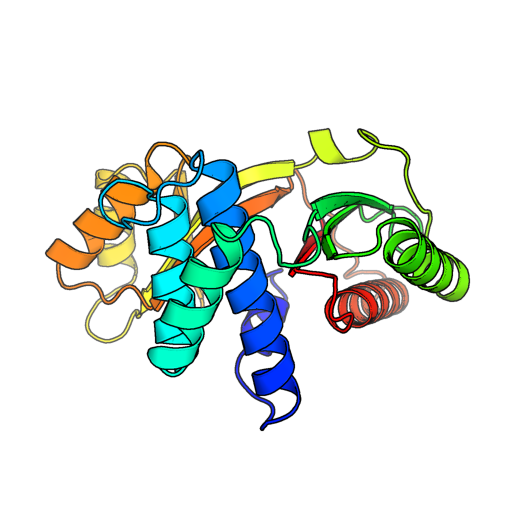214 O O . ALA A 1 158 ? -11.568 -8.842 16.088 1.00 95.62 158 ALA A O 1
ATOM 1215 N N . VAL A 1 159 ? -11.181 -8.168 18.198 1.00 95.62 159 VAL A N 1
ATOM 1216 C CA . VAL A 1 159 ? -10.656 -9.457 18.670 1.00 95.62 159 VAL A CA 1
ATOM 1217 C C . VAL A 1 159 ? -11.740 -10.535 18.632 1.00 95.62 159 VAL A C 1
ATOM 1219 O O . VAL A 1 159 ? -11.476 -11.634 18.145 1.00 95.62 159 VAL A O 1
ATOM 1222 N N . ASN A 1 160 ? -12.967 -10.222 19.058 1.00 95.56 160 ASN A N 1
ATOM 1223 C CA . ASN A 1 160 ? -14.097 -11.157 19.006 1.00 95.56 160 ASN A CA 1
ATOM 1224 C C . ASN A 1 160 ? -14.436 -11.600 17.573 1.00 95.56 160 ASN A C 1
ATOM 1226 O O . ASN A 1 160 ? -14.837 -12.743 17.358 1.00 95.56 160 ASN A O 1
ATOM 1230 N N . LEU A 1 161 ? -14.234 -10.720 16.591 1.00 96.06 161 LEU A N 1
ATOM 1231 C CA . LEU A 1 161 ? -14.415 -11.015 15.167 1.00 96.06 161 LEU A CA 1
ATOM 1232 C C . LEU A 1 161 ? -13.200 -11.719 14.529 1.00 96.06 161 LEU A C 1
ATOM 1234 O O . LEU A 1 161 ? -13.242 -12.089 13.356 1.00 96.06 161 LEU A O 1
ATOM 1238 N N . GLY A 1 162 ? -12.113 -11.927 15.277 1.00 94.50 162 GLY A N 1
ATOM 1239 C CA . GLY A 1 162 ? -10.919 -12.639 14.819 1.00 94.50 162 GLY A CA 1
ATOM 1240 C C . GLY A 1 162 ? -9.845 -11.751 14.183 1.00 94.50 162 GLY A C 1
ATOM 1241 O O . GLY A 1 162 ? -9.174 -12.178 13.235 1.00 94.50 162 GLY A O 1
ATOM 1242 N N . ALA A 1 163 ? -9.680 -10.523 14.681 1.00 95.06 163 ALA A N 1
ATOM 1243 C CA . ALA A 1 163 ? -8.474 -9.733 14.448 1.00 95.06 163 ALA A CA 1
ATOM 1244 C C . ALA A 1 163 ? -7.241 -10.411 15.075 1.00 95.06 163 ALA A C 1
ATOM 1246 O O . ALA A 1 163 ? -7.299 -10.966 16.169 1.00 95.06 163 ALA A O 1
ATOM 1247 N N . GLU A 1 164 ? -6.119 -10.361 14.362 1.00 93.25 164 GLU A N 1
ATOM 1248 C CA . GLU A 1 164 ? -4.810 -10.828 14.820 1.00 93.25 164 GLU A CA 1
ATOM 1249 C C . GLU A 1 164 ? -4.054 -9.739 15.601 1.00 93.25 164 GLU A C 1
ATOM 1251 O O . GLU A 1 164 ? -3.271 -10.072 16.486 1.00 93.25 164 GLU A O 1
ATOM 1256 N N . ASP A 1 165 ? -4.270 -8.459 15.273 1.00 91.81 165 ASP A N 1
ATOM 1257 C CA . ASP A 1 165 ? -3.617 -7.323 15.933 1.00 91.81 165 ASP A CA 1
ATOM 1258 C C . ASP A 1 165 ? -4.461 -6.043 15.803 1.00 91.81 165 ASP A C 1
ATOM 1260 O O . ASP A 1 165 ? -5.228 -5.892 14.845 1.00 91.81 165 ASP A O 1
ATOM 1264 N N . VAL A 1 166 ? -4.336 -5.125 16.763 1.00 93.19 166 VAL A N 1
ATOM 1265 C CA . VAL A 1 166 ? -5.099 -3.872 16.821 1.00 93.19 166 VAL A CA 1
ATOM 1266 C C . VAL A 1 166 ? -4.232 -2.753 17.405 1.00 93.19 166 VAL A C 1
ATOM 1268 O O . VAL A 1 166 ? -3.780 -2.830 18.546 1.00 93.19 166 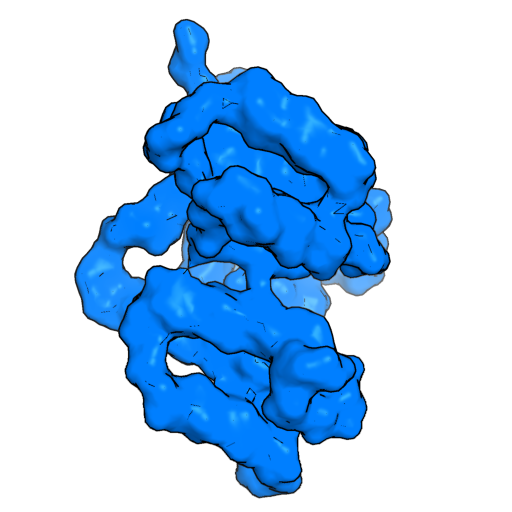VAL A O 1
ATOM 1271 N N . GLU A 1 167 ? -4.052 -1.670 16.654 1.00 90.00 167 GLU A N 1
ATOM 1272 C CA . GLU A 1 167 ? -3.184 -0.547 17.019 1.00 90.00 167 GLU A CA 1
ATOM 1273 C C . GLU A 1 167 ? -3.982 0.763 17.139 1.00 90.00 167 GLU A C 1
ATOM 1275 O O . GLU A 1 167 ? -4.697 1.159 16.212 1.00 90.00 167 GLU A O 1
ATOM 1280 N N . ASP A 1 168 ? -3.825 1.473 18.262 1.00 89.50 168 ASP A N 1
ATOM 1281 C CA . ASP A 1 168 ? -4.404 2.810 18.456 1.00 89.50 168 ASP A CA 1
ATOM 1282 C C . ASP A 1 168 ? -3.505 3.901 17.850 1.00 89.50 168 ASP A C 1
ATOM 1284 O O . ASP A 1 168 ? -2.358 4.086 18.268 1.00 89.50 168 ASP A O 1
ATOM 1288 N N . VAL A 1 169 ? -4.024 4.664 16.881 1.00 85.50 169 VAL A N 1
ATOM 1289 C CA . VAL A 1 169 ? -3.268 5.693 16.157 1.00 85.50 169 VAL A CA 1
ATOM 1290 C C . VAL A 1 169 ? -4.050 7.010 16.086 1.00 85.50 169 VAL A C 1
ATOM 1292 O O . VAL A 1 169 ? -4.708 7.344 15.103 1.00 85.50 169 VAL A O 1
ATOM 1295 N N . ASN A 1 170 ? -3.861 7.867 17.092 1.00 84.31 170 ASN A N 1
ATOM 1296 C CA . ASN A 1 170 ? -4.513 9.182 17.215 1.00 84.31 170 ASN A CA 1
ATOM 1297 C C . ASN A 1 170 ? -6.049 9.097 17.241 1.00 84.31 170 ASN A C 1
ATOM 1299 O O . ASN A 1 170 ? -6.606 8.845 18.300 1.00 84.31 170 ASN A O 1
ATOM 1303 N N . ASP A 1 171 ? -6.712 9.336 16.106 1.00 85.94 171 ASP A N 1
ATOM 1304 C CA . ASP A 1 171 ? -8.172 9.321 15.932 1.00 85.94 171 ASP A CA 1
ATOM 1305 C C . ASP A 1 171 ? -8.638 8.107 15.110 1.00 85.94 171 ASP A C 1
ATOM 1307 O O . ASP A 1 171 ? -9.828 7.957 14.848 1.00 85.94 171 ASP A O 1
ATOM 1311 N N . GLU A 1 172 ? -7.710 7.258 14.672 1.00 89.06 172 GLU A N 1
ATOM 1312 C CA . GLU A 1 172 ? -7.966 6.076 13.852 1.00 89.06 172 GLU A CA 1
ATOM 1313 C C . GLU A 1 172 ? -7.471 4.832 14.609 1.00 89.06 172 GLU A C 1
ATOM 1315 O O . GLU A 1 172 ? -6.514 4.904 15.383 1.00 89.06 172 GLU A O 1
ATOM 1320 N N . VAL A 1 173 ? -8.119 3.689 14.389 1.00 91.25 173 VAL A N 1
ATOM 1321 C CA . VAL A 1 173 ? -7.666 2.388 14.899 1.00 91.25 173 VAL A CA 1
ATOM 1322 C C . VAL A 1 173 ? -7.396 1.476 13.713 1.00 91.25 173 VAL A C 1
ATOM 1324 O O . VAL A 1 173 ? -8.217 1.363 12.799 1.00 91.25 173 VAL A O 1
ATOM 1327 N N . PHE A 1 174 ? -6.225 0.850 13.724 1.00 91.88 174 PHE A N 1
ATOM 1328 C CA . PHE A 1 174 ? -5.774 -0.069 12.690 1.00 91.88 174 PHE A CA 1
ATOM 1329 C C . PHE A 1 174 ? -6.000 -1.487 13.186 1.00 91.88 174 PHE A C 1
ATOM 1331 O O . PHE A 1 174 ? -5.555 -1.844 14.268 1.00 91.88 174 PHE A O 1
ATOM 1338 N N . ILE A 1 175 ? -6.711 -2.284 12.402 1.00 94.19 175 ILE A N 1
ATOM 1339 C CA . ILE A 1 175 ? -7.098 -3.647 12.750 1.00 94.19 175 ILE A CA 1
ATOM 1340 C C . ILE A 1 175 ? -6.526 -4.565 11.682 1.00 94.19 175 ILE A C 1
ATOM 1342 O O . ILE A 1 175 ? -6.762 -4.367 10.487 1.00 94.19 175 ILE A O 1
ATOM 1346 N N . TYR A 1 176 ? -5.781 -5.573 12.107 1.00 93.50 176 TYR A N 1
ATOM 1347 C CA . TYR A 1 176 ? -5.153 -6.544 11.229 1.00 93.50 176 TYR A CA 1
ATOM 1348 C C . TYR A 1 176 ? -5.797 -7.904 11.432 1.00 93.50 176 TYR A C 1
ATOM 1350 O O . TYR A 1 176 ? -6.030 -8.325 12.558 1.00 93.50 176 TYR A O 1
ATOM 1358 N N . ALA A 1 177 ? -6.091 -8.605 10.346 1.00 94.62 177 ALA A N 1
ATOM 1359 C CA . ALA A 1 177 ? -6.734 -9.911 10.387 1.00 94.62 177 ALA A CA 1
ATOM 1360 C C . ALA A 1 177 ? -6.198 -10.807 9.275 1.00 94.62 177 ALA A C 1
ATOM 1362 O O . ALA A 1 177 ? -5.656 -10.332 8.273 1.00 94.62 177 ALA A O 1
ATOM 1363 N N . ASN A 1 178 ? -6.395 -12.116 9.400 1.00 94.00 178 ASN A N 1
ATOM 1364 C CA . ASN A 1 178 ? -6.103 -13.025 8.300 1.00 94.00 178 ASN A CA 1
ATOM 1365 C C . ASN A 1 178 ? -6.864 -12.601 7.026 1.00 94.00 178 ASN A C 1
ATOM 1367 O O . ASN A 1 178 ? -8.018 -12.180 7.093 1.00 94.00 178 ASN A O 1
ATOM 1371 N N . VAL A 1 179 ? -6.247 -12.749 5.849 1.00 90.75 179 VAL A N 1
ATOM 1372 C CA . VAL A 1 179 ? -6.876 -12.401 4.558 1.00 90.75 179 VAL A CA 1
ATOM 1373 C C . VAL A 1 179 ? -8.194 -13.152 4.334 1.00 90.75 179 VAL A C 1
ATOM 1375 O O . VAL A 1 179 ? -9.092 -12.612 3.700 1.00 90.75 179 VAL A O 1
ATOM 1378 N N . GLY A 1 180 ? -8.328 -14.374 4.856 1.00 90.38 180 GLY A N 1
ATOM 1379 C CA . GLY A 1 180 ? -9.579 -15.130 4.804 1.00 90.38 180 GLY A CA 1
ATOM 1380 C C . GLY A 1 180 ? -10.677 -14.580 5.720 1.00 90.38 180 GLY A C 1
ATOM 1381 O O . GLY A 1 180 ? -11.846 -14.777 5.421 1.00 90.38 180 GLY A O 1
ATOM 1382 N N . ASN A 1 181 ? -10.311 -13.861 6.788 1.00 90.50 181 ASN A N 1
ATOM 1383 C CA . ASN A 1 181 ? -11.233 -13.386 7.825 1.00 90.50 181 ASN A CA 1
ATOM 1384 C C . ASN A 1 181 ? -11.546 -11.879 7.743 1.00 90.50 181 ASN A C 1
ATOM 1386 O O . ASN A 1 181 ? -12.479 -11.386 8.366 1.00 90.50 181 ASN A O 1
ATOM 1390 N N . ILE A 1 182 ? -10.784 -11.115 6.954 1.00 91.88 182 ILE A N 1
ATOM 1391 C CA . ILE A 1 182 ? -10.926 -9.652 6.859 1.00 91.88 182 ILE A CA 1
ATOM 1392 C C . ILE A 1 182 ? -12.362 -9.205 6.528 1.00 91.8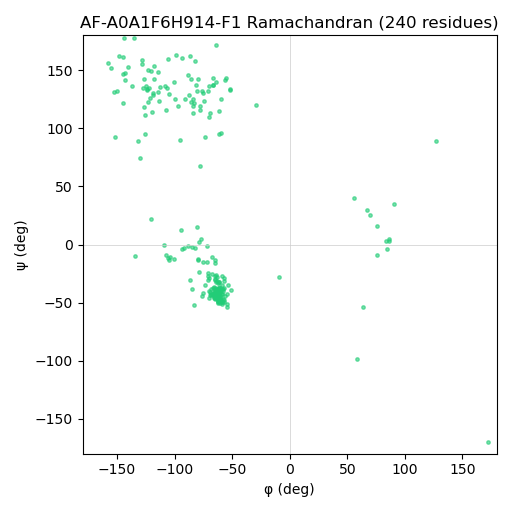8 182 ILE A C 1
ATOM 1394 O O . ILE A 1 182 ? -12.807 -8.178 7.032 1.00 91.88 182 ILE A O 1
ATOM 1398 N N . LYS A 1 183 ? -13.104 -9.968 5.711 1.00 90.56 183 LYS A N 1
ATOM 1399 C CA . LYS A 1 183 ? -14.499 -9.650 5.377 1.00 90.56 183 LYS A CA 1
ATOM 1400 C C . LYS A 1 183 ? -15.387 -9.679 6.622 1.00 90.56 183 LYS A C 1
ATOM 1402 O O . LYS A 1 183 ? -16.143 -8.739 6.834 1.00 90.56 183 LYS A O 1
ATOM 1407 N N . GLU A 1 184 ? -15.288 -10.739 7.418 1.00 93.69 184 GLU A N 1
ATOM 1408 C CA . GLU A 1 184 ? -16.104 -10.939 8.621 1.00 93.69 184 GLU A CA 1
ATOM 1409 C C . GLU A 1 184 ? -15.795 -9.867 9.667 1.00 93.69 184 GLU A C 1
ATOM 1411 O O . GLU A 1 184 ? -16.713 -9.232 10.179 1.00 93.69 184 GLU A O 1
ATOM 1416 N N . VAL A 1 185 ? -14.509 -9.566 9.883 1.00 95.06 185 VAL A N 1
ATOM 1417 C CA . VAL A 1 185 ? -14.083 -8.485 10.787 1.00 95.06 185 VAL A CA 1
ATOM 1418 C C . VAL A 1 185 ? -14.621 -7.132 10.327 1.00 95.06 185 VAL A C 1
ATOM 1420 O O . VAL A 1 185 ? -15.206 -6.387 11.108 1.00 95.06 185 VAL A O 1
ATOM 1423 N N . ARG A 1 186 ? -14.458 -6.799 9.045 1.00 93.56 186 ARG A N 1
ATOM 1424 C CA . ARG A 1 186 ? -14.871 -5.502 8.497 1.00 93.56 186 ARG A CA 1
ATOM 1425 C C . ARG A 1 186 ? -16.388 -5.310 8.532 1.00 93.56 186 ARG A C 1
ATOM 1427 O O . ARG A 1 186 ? -16.859 -4.232 8.905 1.00 93.56 186 ARG A O 1
ATOM 1434 N N . ASP A 1 187 ? -17.140 -6.328 8.121 1.00 93.00 187 ASP A N 1
ATOM 1435 C CA . ASP A 1 187 ? -18.602 -6.275 8.096 1.00 93.00 187 ASP A CA 1
ATOM 1436 C C . ASP A 1 187 ? -19.150 -6.242 9.542 1.00 93.00 187 ASP A C 1
ATOM 1438 O O . ASP A 1 187 ? -19.967 -5.377 9.853 1.00 93.00 187 ASP A O 1
ATOM 1442 N N . GLY A 1 188 ? -18.612 -7.060 10.457 1.00 94.75 188 GLY A N 1
ATOM 1443 C CA . GLY A 1 188 ? -19.018 -7.082 11.867 1.00 94.75 188 GLY A CA 1
ATOM 1444 C C . GLY A 1 188 ? -18.767 -5.763 12.607 1.00 94.75 188 GLY A C 1
ATOM 1445 O O . GLY A 1 188 ? -19.642 -5.283 13.325 1.00 94.75 188 GLY A O 1
ATOM 1446 N N . LEU A 1 189 ? -17.623 -5.105 12.379 1.00 93.69 189 LEU A N 1
ATOM 1447 C CA . LEU A 1 189 ? -17.363 -3.767 12.936 1.00 93.69 189 LEU A CA 1
ATOM 1448 C C . LEU A 1 189 ? -18.398 -2.743 12.444 1.00 93.69 189 LEU A C 1
ATOM 1450 O O . LEU A 1 189 ? -18.901 -1.934 13.225 1.00 93.69 189 LEU A O 1
ATOM 1454 N N . SER A 1 190 ? -18.753 -2.809 11.158 1.00 91.81 190 SER A N 1
ATOM 1455 C CA . SER A 1 190 ? -19.756 -1.917 10.567 1.00 91.81 190 SER A CA 1
ATOM 1456 C C . SER A 1 190 ? -21.146 -2.139 11.180 1.00 91.81 190 SER A C 1
ATOM 1458 O O . SER A 1 190 ? -21.864 -1.173 11.439 1.00 91.81 190 SER A O 1
ATOM 1460 N N . GLU A 1 191 ? -21.518 -3.391 11.463 1.00 93.81 191 GLU A N 1
ATOM 1461 C CA . GLU A 1 191 ? -22.781 -3.752 12.128 1.00 93.81 191 GLU A CA 1
ATOM 1462 C C . GLU A 1 191 ? -22.865 -3.233 13.571 1.00 93.81 191 GLU A C 1
ATOM 1464 O O . GLU A 1 191 ? -23.944 -2.852 14.026 1.00 93.81 191 GLU A O 1
ATOM 1469 N N . GLN A 1 192 ? -21.728 -3.120 14.265 1.00 90.75 192 GLN A N 1
ATOM 1470 C CA . GLN A 1 192 ? -21.630 -2.493 15.592 1.00 90.75 192 GLN A CA 1
ATOM 1471 C C . GLN A 1 192 ? -21.653 -0.953 15.549 1.00 90.75 192 GLN A C 1
ATOM 1473 O O . GLN A 1 192 ? -21.490 -0.288 16.579 1.00 90.75 192 GLN A O 1
ATOM 1478 N N . GLY A 1 193 ? -21.849 -0.364 14.365 1.00 89.75 193 GLY A N 1
ATOM 1479 C CA . GLY A 1 193 ? -21.875 1.082 14.158 1.00 89.75 193 GLY A CA 1
ATOM 1480 C C . GLY A 1 193 ? -20.492 1.736 14.178 1.00 89.75 193 GLY A C 1
ATOM 1481 O O . GLY A 1 193 ? -20.407 2.956 14.316 1.00 89.75 193 GLY A O 1
ATOM 1482 N N . ILE A 1 194 ? -19.412 0.956 14.054 1.00 92.12 194 ILE A N 1
ATOM 1483 C CA . ILE A 1 194 ? -18.047 1.478 13.951 1.00 92.12 194 ILE A CA 1
ATOM 1484 C C . ILE A 1 194 ? -17.793 1.868 12.490 1.00 92.12 194 ILE A C 1
ATOM 1486 O O . ILE A 1 194 ? -17.893 1.047 11.579 1.00 92.12 194 ILE A O 1
ATOM 1490 N N . GLU A 1 195 ? -17.461 3.138 12.255 1.00 90.06 195 GLU A N 1
ATOM 1491 C CA . GLU A 1 195 ? -17.206 3.655 10.909 1.00 90.06 195 GLU A CA 1
ATOM 1492 C C . GLU A 1 195 ? -15.893 3.087 10.347 1.00 90.06 195 GLU A C 1
ATOM 1494 O O . GLU A 1 195 ? -14.798 3.466 10.775 1.00 90.06 195 GLU A O 1
ATOM 1499 N N . VAL A 1 196 ? -16.005 2.208 9.348 1.00 89.62 196 VAL A N 1
ATOM 1500 C CA . VAL A 1 196 ? -14.867 1.723 8.559 1.00 89.62 196 VAL A CA 1
ATOM 1501 C C . VAL A 1 196 ? -14.473 2.781 7.531 1.00 89.62 196 VAL A C 1
ATOM 1503 O O . VAL A 1 196 ? -15.231 3.088 6.613 1.00 89.62 196 VAL A O 1
ATOM 1506 N N . LEU A 1 197 ? -13.265 3.319 7.679 1.00 85.94 197 LEU A N 1
ATOM 1507 C CA . LEU A 1 197 ? -12.696 4.341 6.803 1.00 85.94 197 LEU A CA 1
ATOM 1508 C C . LEU A 1 197 ? -12.026 3.738 5.565 1.00 85.94 197 LEU A C 1
ATOM 1510 O O . LEU A 1 197 ? -12.095 4.323 4.486 1.00 85.94 197 LEU A O 1
ATOM 1514 N N . ASP A 1 198 ? -11.354 2.599 5.728 1.00 85.00 198 ASP A N 1
ATOM 1515 C CA . ASP A 1 198 ? -10.677 1.879 4.648 1.00 85.00 198 ASP A CA 1
ATOM 1516 C C . ASP A 1 198 ? -10.496 0.402 5.017 1.00 85.00 198 ASP A C 1
ATOM 1518 O O . ASP A 1 198 ? -10.463 0.034 6.194 1.00 85.00 198 ASP A O 1
ATOM 1522 N N . SER A 1 199 ? -10.358 -0.451 4.009 1.00 85.69 199 SER A N 1
ATOM 1523 C CA . SER A 1 199 ? -10.027 -1.860 4.202 1.00 85.69 199 SER A CA 1
ATOM 1524 C C . SER A 1 199 ? -9.306 -2.401 2.977 1.00 85.69 199 SER A C 1
ATOM 1526 O O . SER A 1 199 ? -9.778 -2.231 1.855 1.00 85.69 199 SER A O 1
ATOM 1528 N N . GLU A 1 200 ? -8.190 -3.090 3.182 1.00 85.19 200 GLU A N 1
ATOM 1529 C CA . GLU A 1 200 ? -7.364 -3.602 2.095 1.00 85.19 200 GLU A CA 1
ATOM 1530 C C . GLU A 1 200 ? -6.655 -4.911 2.449 1.00 85.19 200 GLU A C 1
ATOM 1532 O O . GLU A 1 200 ? -6.459 -5.261 3.611 1.00 85.19 200 GLU A O 1
ATOM 1537 N N . ILE A 1 201 ? -6.199 -5.618 1.416 1.00 88.25 201 ILE A N 1
ATOM 1538 C CA . ILE A 1 201 ? -5.166 -6.643 1.559 1.00 88.25 201 ILE A CA 1
ATOM 1539 C C . ILE A 1 201 ? -3.807 -5.944 1.436 1.00 88.25 201 ILE A C 1
ATOM 1541 O O . ILE A 1 201 ? -3.565 -5.192 0.486 1.00 88.25 201 ILE A O 1
ATOM 1545 N N . SER A 1 202 ? -2.933 -6.200 2.402 1.00 88.62 202 SER A N 1
ATOM 1546 C CA . SER A 1 202 ? -1.633 -5.553 2.565 1.00 88.62 202 SER A CA 1
ATOM 1547 C C . SER A 1 202 ? -0.545 -6.588 2.873 1.00 88.62 202 SER A C 1
ATOM 1549 O O . SER A 1 202 ? -0.819 -7.788 3.001 1.00 88.62 202 SER A O 1
ATOM 1551 N N . LYS A 1 203 ? 0.705 -6.138 2.994 1.00 88.31 203 LYS A N 1
ATOM 1552 C CA . LYS A 1 203 ? 1.832 -6.952 3.462 1.00 88.31 203 LYS A CA 1
ATOM 1553 C C . LYS A 1 203 ? 2.484 -6.282 4.662 1.00 88.31 203 LYS A C 1
ATOM 1555 O O . LYS A 1 203 ? 2.764 -5.087 4.629 1.00 88.31 203 LYS A O 1
ATOM 1560 N N . ILE A 1 204 ? 2.759 -7.066 5.699 1.00 88.94 204 ILE A N 1
ATOM 1561 C CA . ILE A 1 204 ? 3.513 -6.616 6.871 1.00 88.94 204 ILE A CA 1
ATOM 1562 C C . ILE A 1 204 ? 4.804 -7.425 7.008 1.00 88.94 204 ILE A C 1
ATOM 1564 O O . ILE A 1 204 ? 4.804 -8.621 6.716 1.00 88.94 204 ILE A O 1
ATOM 1568 N N . PRO A 1 205 ? 5.915 -6.801 7.424 1.00 91.12 205 PRO A N 1
ATOM 1569 C CA . PRO A 1 205 ? 7.147 -7.521 7.709 1.00 91.12 205 PRO A CA 1
ATOM 1570 C C . PRO A 1 205 ? 6.975 -8.440 8.927 1.00 91.12 205 PRO A C 1
ATOM 1572 O O . PRO A 1 205 ? 6.314 -8.071 9.895 1.00 91.12 205 PRO A O 1
ATOM 1575 N N . VAL A 1 206 ? 7.608 -9.613 8.891 1.00 90.56 206 VAL A N 1
ATOM 1576 C CA . VAL A 1 206 ? 7.681 -10.561 10.020 1.00 90.56 206 VAL A CA 1
ATOM 1577 C C . VAL A 1 206 ? 8.589 -10.023 11.133 1.00 90.56 206 VAL A C 1
ATOM 1579 O O . VAL A 1 206 ? 8.359 -10.295 12.306 1.00 90.56 206 VAL A O 1
ATOM 1582 N N . ALA A 1 207 ? 9.608 -9.243 10.769 1.00 89.56 207 ALA A N 1
ATOM 1583 C CA . ALA A 1 207 ? 10.491 -8.534 11.688 1.00 89.56 207 ALA A CA 1
ATOM 1584 C C . ALA A 1 207 ? 10.858 -7.166 11.103 1.00 89.56 207 ALA A C 1
ATOM 1586 O O . ALA A 1 207 ? 11.069 -7.054 9.893 1.00 89.56 207 ALA A O 1
ATOM 1587 N N . THR A 1 208 ? 10.936 -6.140 11.949 1.00 89.94 208 THR A N 1
ATOM 1588 C CA . THR A 1 208 ? 11.284 -4.766 11.561 1.00 89.94 208 THR A CA 1
ATOM 1589 C C . THR A 1 208 ? 12.753 -4.441 11.831 1.00 89.94 208 THR A C 1
ATOM 1591 O O . THR A 1 208 ? 13.448 -5.138 12.571 1.00 89.94 208 THR A O 1
ATOM 1594 N N . ILE A 1 209 ? 13.235 -3.375 11.196 1.00 89.81 209 ILE A N 1
ATOM 1595 C CA . ILE A 1 209 ? 14.579 -2.826 11.337 1.00 89.81 209 ILE A CA 1
ATOM 1596 C C . ILE A 1 209 ? 14.445 -1.347 11.682 1.00 89.81 209 ILE A C 1
ATOM 1598 O O . ILE A 1 209 ? 13.954 -0.569 10.866 1.00 89.81 209 ILE A O 1
ATOM 1602 N N . SER A 1 210 ? 14.951 -0.956 12.851 1.00 89.12 210 SER A N 1
ATOM 1603 C CA . SER A 1 210 ? 15.104 0.454 13.210 1.00 89.12 210 SER A CA 1
ATOM 1604 C C . SER A 1 210 ? 16.431 1.015 12.687 1.00 89.12 210 SER A C 1
ATOM 1606 O O . SER A 1 210 ? 17.467 0.343 12.679 1.00 89.12 210 SER A O 1
ATOM 1608 N N . LEU A 1 211 ? 16.385 2.272 12.243 1.00 89.44 211 LEU A N 1
ATOM 1609 C CA . LEU A 1 211 ? 17.544 3.085 11.863 1.00 89.44 211 LEU A CA 1
ATOM 1610 C C . LEU A 1 211 ? 17.635 4.363 12.715 1.00 89.44 211 LEU A C 1
ATOM 1612 O O . LEU A 1 211 ? 18.244 5.340 12.288 1.00 89.44 211 LEU A O 1
ATOM 1616 N N . ASP A 1 212 ? 17.024 4.390 13.901 1.00 86.19 212 ASP A N 1
ATOM 1617 C CA . ASP A 1 212 ? 16.923 5.612 14.715 1.00 86.19 212 ASP A CA 1
ATOM 1618 C C . ASP A 1 212 ? 18.282 6.135 15.204 1.00 86.19 212 ASP A C 1
ATOM 1620 O O . ASP A 1 212 ? 18.463 7.340 15.378 1.00 86.19 212 ASP A O 1
ATOM 1624 N N . GLU A 1 213 ? 19.266 5.246 15.351 1.00 87.56 213 GLU A N 1
ATOM 1625 C CA . GLU A 1 213 ? 20.649 5.604 15.687 1.00 87.56 213 GLU A CA 1
ATOM 1626 C C . GLU A 1 213 ? 21.424 6.206 14.496 1.00 87.56 213 GLU A C 1
ATOM 1628 O O . GLU A 1 213 ? 22.462 6.838 14.686 1.00 87.56 213 GLU A O 1
ATOM 1633 N N . ASP A 1 214 ? 20.918 6.057 13.266 1.00 90.25 214 ASP A N 1
ATOM 1634 C CA . ASP A 1 214 ? 21.507 6.598 12.038 1.00 90.25 214 ASP A CA 1
ATOM 1635 C C . ASP A 1 214 ? 20.455 7.363 11.221 1.00 90.25 214 ASP A C 1
ATOM 1637 O O . ASP A 1 214 ? 19.967 6.931 10.169 1.00 90.25 214 ASP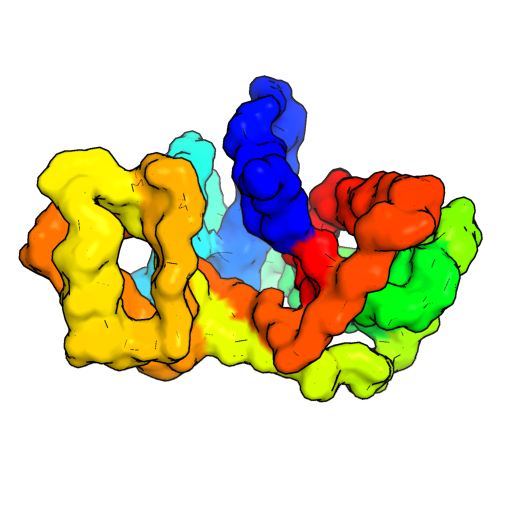 A O 1
ATOM 1641 N N . LEU A 1 215 ? 20.128 8.562 11.712 1.00 90.19 215 LEU A N 1
ATOM 1642 C CA . LEU A 1 215 ? 19.133 9.450 11.105 1.00 90.19 215 LEU A CA 1
ATOM 1643 C C . LEU A 1 215 ? 19.441 9.801 9.642 1.00 90.19 215 LEU A C 1
ATOM 1645 O O . LEU A 1 215 ? 18.520 10.050 8.857 1.00 90.19 215 LEU A O 1
ATOM 1649 N N . GLN A 1 216 ? 20.721 9.825 9.250 1.00 91.56 216 GLN A N 1
ATOM 1650 C CA . GLN A 1 216 ? 21.100 10.085 7.862 1.00 91.56 216 GLN A CA 1
ATOM 1651 C C . GLN A 1 216 ? 20.710 8.914 6.962 1.00 91.56 216 GLN A C 1
ATOM 1653 O O . GLN A 1 216 ? 20.127 9.136 5.897 1.00 91.56 216 GLN A O 1
ATOM 1658 N N . SER A 1 217 ? 21.000 7.680 7.382 1.00 91.56 217 SER A N 1
ATOM 1659 C CA . SER A 1 217 ? 20.561 6.481 6.666 1.00 91.56 217 SER A CA 1
ATOM 1660 C C . SER A 1 217 ? 19.040 6.362 6.654 1.00 91.56 217 SER A C 1
ATOM 1662 O O . SER A 1 217 ? 18.481 6.133 5.582 1.00 91.56 217 SER A O 1
ATOM 1664 N N . LYS A 1 218 ? 18.359 6.625 7.782 1.00 90.38 218 LYS A N 1
ATOM 1665 C CA . LYS A 1 218 ? 16.886 6.648 7.850 1.00 90.38 218 LYS A CA 1
ATOM 1666 C C . LYS A 1 218 ? 16.299 7.601 6.807 1.00 90.38 218 LYS A C 1
ATOM 1668 O O . LYS A 1 218 ? 15.556 7.173 5.930 1.00 90.38 218 LYS A O 1
ATOM 1673 N N . THR A 1 219 ? 16.754 8.855 6.793 1.00 89.94 219 THR A N 1
ATOM 1674 C CA . THR A 1 219 ? 16.296 9.870 5.825 1.00 89.94 219 THR A CA 1
ATOM 1675 C C . THR A 1 219 ? 16.546 9.454 4.369 1.00 89.94 219 THR A C 1
ATOM 1677 O O . THR A 1 219 ? 15.733 9.737 3.487 1.00 89.94 219 THR A O 1
ATOM 1680 N N . LYS A 1 220 ? 17.681 8.804 4.072 1.00 92.94 220 LYS A N 1
ATOM 1681 C CA . LYS A 1 220 ? 17.988 8.315 2.715 1.00 92.94 220 LYS A CA 1
ATOM 1682 C C . LYS A 1 220 ? 17.036 7.201 2.285 1.00 92.94 220 LYS A C 1
ATOM 1684 O O . LYS A 1 220 ? 16.580 7.219 1.144 1.00 92.94 220 LYS A O 1
ATOM 1689 N N . VAL A 1 221 ? 16.743 6.258 3.180 1.00 93.56 221 VAL A N 1
ATOM 1690 C CA . VAL A 1 221 ? 15.793 5.168 2.923 1.00 93.56 221 VAL A CA 1
ATOM 1691 C C . VAL A 1 221 ? 14.384 5.722 2.716 1.00 93.56 221 VAL A C 1
ATOM 1693 O O . VAL A 1 221 ? 13.739 5.356 1.738 1.00 93.56 221 VAL A O 1
ATOM 1696 N N . GLU A 1 222 ? 13.932 6.647 3.563 1.00 89.56 222 GLU A N 1
ATOM 1697 C CA . GLU A 1 222 ? 12.608 7.270 3.437 1.00 89.56 222 GLU A CA 1
ATOM 1698 C C . GLU A 1 222 ? 12.446 7.987 2.091 1.00 89.56 222 GLU A C 1
ATOM 1700 O O . GLU A 1 222 ? 11.501 7.708 1.360 1.00 89.56 222 GLU A O 1
ATOM 1705 N N . LYS A 1 223 ? 13.413 8.828 1.698 1.00 89.31 223 LYS A N 1
ATOM 1706 C CA . LYS A 1 223 ? 13.394 9.509 0.389 1.00 89.31 223 LYS A CA 1
ATOM 1707 C C . LYS A 1 223 ? 13.413 8.535 -0.786 1.00 89.31 223 LYS A C 1
ATOM 1709 O O . LYS A 1 223 ? 12.805 8.795 -1.821 1.00 89.31 223 LYS A O 1
ATOM 1714 N N . PHE A 1 224 ? 14.139 7.429 -0.650 1.00 93.31 224 PHE A N 1
ATOM 1715 C CA . PHE A 1 224 ? 14.167 6.389 -1.669 1.00 93.31 224 PHE A CA 1
ATOM 1716 C C . PHE A 1 224 ? 12.795 5.723 -1.829 1.00 93.31 224 PHE A C 1
ATOM 1718 O O . PHE A 1 224 ? 12.321 5.594 -2.956 1.00 93.31 224 PHE A O 1
ATOM 1725 N N . ILE A 1 225 ? 12.135 5.367 -0.725 1.00 92.19 225 ILE A N 1
ATOM 1726 C CA . ILE A 1 225 ? 10.772 4.818 -0.742 1.00 92.19 225 ILE A CA 1
ATOM 1727 C C . ILE A 1 225 ? 9.798 5.829 -1.356 1.00 92.19 225 ILE A C 1
ATOM 1729 O O . ILE A 1 225 ? 9.093 5.477 -2.299 1.00 92.19 225 ILE A O 1
ATOM 1733 N N . GLU A 1 226 ? 9.831 7.091 -0.915 1.00 89.00 226 GLU A N 1
ATOM 1734 C CA . GLU A 1 226 ? 8.988 8.164 -1.465 1.00 89.00 226 GLU A CA 1
ATOM 1735 C C . GLU A 1 226 ? 9.166 8.283 -2.993 1.00 89.00 226 GLU A C 1
ATOM 1737 O O . GLU A 1 226 ? 8.186 8.355 -3.731 1.00 89.00 226 GLU A O 1
ATOM 1742 N N . SER A 1 227 ? 10.402 8.201 -3.502 1.00 91.19 227 SER A N 1
ATOM 1743 C CA . SER A 1 227 ? 10.666 8.264 -4.950 1.00 91.19 227 SER A CA 1
ATOM 1744 C C . SER A 1 227 ? 10.076 7.093 -5.750 1.00 91.19 227 SER A C 1
ATOM 1746 O O . SER A 1 227 ? 9.719 7.263 -6.916 1.00 91.19 227 SER A O 1
ATOM 1748 N N . LEU A 1 228 ? 9.954 5.909 -5.140 1.00 91.81 228 LEU A N 1
ATOM 1749 C CA . LEU A 1 228 ? 9.293 4.755 -5.753 1.00 91.81 228 LEU A CA 1
ATOM 1750 C C . LEU A 1 228 ? 7.771 4.931 -5.738 1.00 91.81 228 LEU A C 1
ATOM 1752 O O . LEU A 1 228 ? 7.115 4.653 -6.738 1.00 91.81 228 LEU A O 1
ATOM 1756 N N . GLU A 1 229 ? 7.210 5.424 -4.632 1.00 87.88 229 GLU A N 1
ATOM 1757 C CA . GLU A 1 229 ? 5.773 5.685 -4.489 1.00 87.88 229 GLU A CA 1
ATOM 1758 C C . GLU A 1 229 ? 5.262 6.773 -5.444 1.00 87.88 229 GLU A C 1
ATOM 1760 O O . GLU A 1 229 ? 4.083 6.774 -5.814 1.00 87.88 229 GLU A O 1
ATOM 1765 N N . GLU A 1 230 ? 6.134 7.689 -5.864 1.00 87.62 230 GLU A N 1
ATOM 1766 C CA . GLU A 1 230 ? 5.810 8.736 -6.830 1.00 87.62 230 GLU A CA 1
ATOM 1767 C C . GLU A 1 230 ? 5.622 8.229 -8.267 1.00 87.62 230 GLU A C 1
ATOM 1769 O O . GLU A 1 230 ? 5.040 8.962 -9.073 1.00 87.62 230 GLU A O 1
ATOM 1774 N N . LEU A 1 231 ? 6.058 7.003 -8.585 1.00 89.31 231 LEU A N 1
ATOM 1775 C CA . LEU A 1 231 ? 5.853 6.392 -9.898 1.00 89.31 231 LEU A CA 1
ATOM 1776 C C . LEU A 1 231 ? 4.380 6.027 -10.124 1.00 89.31 231 LEU A C 1
ATOM 1778 O O . LEU A 1 231 ? 3.737 5.418 -9.268 1.00 89.31 231 LEU A O 1
ATOM 1782 N N . ASP A 1 232 ? 3.870 6.327 -11.320 1.00 88.44 232 ASP A N 1
ATOM 1783 C CA . ASP A 1 232 ? 2.480 6.036 -11.701 1.00 88.44 232 ASP A CA 1
ATOM 1784 C C . ASP A 1 232 ? 2.185 4.529 -11.758 1.00 88.44 232 ASP A C 1
ATOM 1786 O O . ASP A 1 232 ? 1.112 4.085 -11.344 1.00 88.44 232 ASP A O 1
ATOM 1790 N N . ASP A 1 233 ? 3.161 3.741 -12.222 1.00 92.00 233 ASP A N 1
ATOM 1791 C CA . ASP A 1 233 ? 3.046 2.283 -12.315 1.00 92.00 233 ASP A CA 1
ATOM 1792 C C . ASP A 1 233 ? 3.079 1.621 -10.921 1.00 92.00 233 ASP A C 1
ATOM 1794 O O . ASP A 1 233 ? 2.498 0.553 -10.731 1.00 92.00 233 ASP A O 1
ATOM 1798 N N . VAL A 1 234 ? 3.726 2.236 -9.919 1.00 91.62 234 VAL A N 1
ATOM 1799 C CA . VAL A 1 234 ? 3.868 1.653 -8.573 1.00 91.62 234 VAL A CA 1
ATOM 1800 C C . VAL A 1 234 ? 2.578 1.828 -7.784 1.00 91.62 234 VAL A C 1
ATOM 1802 O O . VAL A 1 234 ? 2.147 2.941 -7.486 1.00 91.62 234 VAL A O 1
ATOM 1805 N N . GLN A 1 235 ? 1.979 0.712 -7.388 1.00 88.00 235 GLN A N 1
ATOM 1806 C CA . GLN A 1 235 ? 0.774 0.685 -6.569 1.00 88.00 235 GLN A CA 1
ATOM 1807 C C . GLN A 1 235 ? 1.116 0.824 -5.090 1.00 88.00 235 GLN A C 1
ATOM 1809 O O . GLN A 1 235 ? 0.572 1.704 -4.423 1.00 88.00 235 GLN A O 1
ATOM 1814 N N . LYS A 1 236 ? 2.030 -0.014 -4.590 1.00 90.12 236 LYS A N 1
ATOM 1815 C CA . LYS A 1 236 ? 2.388 -0.082 -3.170 1.00 90.12 236 LYS A CA 1
ATOM 1816 C C . LYS A 1 236 ? 3.871 -0.384 -2.997 1.00 90.12 236 LYS A C 1
ATOM 1818 O O . LYS A 1 236 ? 4.456 -1.126 -3.787 1.00 90.12 236 LYS A O 1
ATOM 1823 N N . VAL A 1 237 ? 4.459 0.173 -1.945 1.00 93.06 237 VAL A N 1
ATOM 1824 C CA . VAL A 1 237 ? 5.813 -0.148 -1.492 1.00 93.06 237 VAL A CA 1
ATOM 1825 C C . VAL A 1 237 ? 5.714 -0.598 -0.041 1.00 93.06 237 VAL A C 1
ATOM 1827 O O . VAL A 1 237 ? 5.212 0.135 0.804 1.00 93.06 237 VAL A O 1
ATOM 1830 N N . TYR A 1 238 ? 6.179 -1.808 0.247 1.00 93.25 238 TYR A N 1
ATOM 1831 C CA . TYR A 1 238 ? 6.257 -2.344 1.602 1.00 93.25 238 TYR A CA 1
ATOM 1832 C C . TYR A 1 238 ? 7.712 -2.402 2.020 1.00 93.25 238 TYR A C 1
ATOM 1834 O O . TYR A 1 238 ? 8.556 -2.847 1.243 1.00 93.25 238 TYR A O 1
ATOM 1842 N N . SER A 1 239 ? 7.994 -1.996 3.251 1.00 94.44 239 SER A N 1
ATOM 1843 C CA . SER A 1 239 ? 9.323 -2.074 3.839 1.00 94.44 239 SER A CA 1
ATOM 1844 C C . SER A 1 239 ? 9.273 -2.763 5.198 1.00 94.44 239 SER A C 1
ATOM 1846 O O . SER A 1 239 ? 8.224 -2.836 5.844 1.00 94.44 239 SER A O 1
ATOM 1848 N N . ASN A 1 240 ? 10.421 -3.277 5.630 1.00 92.50 240 ASN A N 1
ATOM 1849 C CA . ASN A 1 240 ? 10.622 -3.674 7.019 1.00 92.50 240 ASN A CA 1
ATOM 1850 C C . ASN A 1 240 ? 11.265 -2.567 7.869 1.00 92.50 240 ASN A C 1
ATOM 1852 O O . ASN A 1 240 ? 11.696 -2.854 8.979 1.00 92.50 240 ASN A O 1
ATOM 1856 N N . LEU A 1 241 ? 11.338 -1.328 7.370 1.00 90.31 241 LEU A N 1
ATOM 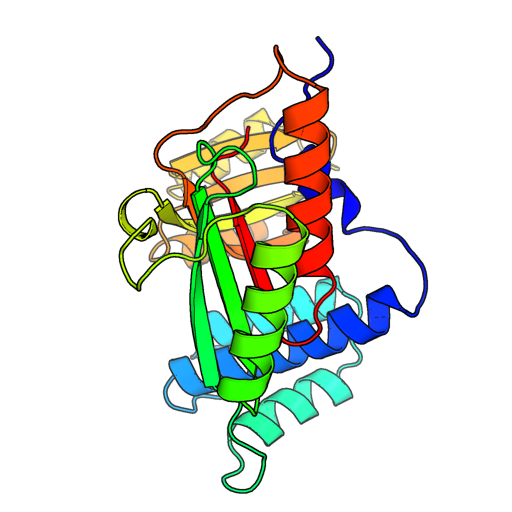1857 C CA . LEU A 1 241 ? 11.762 -0.184 8.177 1.00 90.31 241 LEU A CA 1
ATOM 1858 C C . LEU A 1 241 ? 10.707 0.089 9.259 1.00 90.31 241 LEU A C 1
ATOM 1860 O O . LEU A 1 241 ? 9.508 0.025 8.980 1.00 90.31 241 LEU A O 1
ATOM 1864 N N . GLU A 1 242 ? 11.171 0.364 10.475 1.00 81.38 242 GLU A N 1
ATOM 1865 C CA . GLU A 1 242 ? 10.335 0.793 11.602 1.00 81.38 242 GLU A CA 1
ATOM 1866 C C . GLU A 1 242 ? 9.998 2.287 11.590 1.00 81.38 242 GLU A C 1
ATOM 1868 O O . GLU A 1 242 ? 10.869 3.139 11.277 1.00 81.38 242 GLU A O 1
#

Sequence (242 aa):
MSGHSKWSQIKRQKGVADIKKGRTFTKISNAITIAVKQGGGVTDPDQNFRLRLAIDSSKAANMPKENIERAIKRAISKEAGDIEEVIYEGFAPGGKVSLIIEAATDNVQRTSATIKSIFNKSGANFGQPGSVMYQFKQIGRIIVNKKGTTFEKIFEEAVNLGAEDVEDVNDEVFIYANVGNIKEVRDGLSEQGIEVLDSEISKIPVATISLDEDLQSKTKVEKFIESLEELDDVQKVYSNLE

Foldseek 3Di:
DPDPDPCVLVVVLPDDPDVSLVLQLLLLLLQLLVQCVVLVNDLDCVSRVSNVQSVLVCVLSVHDPVSSVVSSVLSNDPPHQQFDWDWWWWAAAVRPKTKIWIFTDSDPVVLVVVLVVLCVVLVTTTDDPPPCPVQKDKKKKWKWFCPPHHQVVLVVLLVVLAFPDWDDDPGIIITIHHPVRNVSSRVSCVVVVIGTSHIHTDMDGPAADEPPVPVVSVVSRSVSLVVSVPDSRTNDMYMSYD

Secondary structure (DSSP, 8-state):
-----TTHHHHTTS---SHHHHHHHHHHHHHHHHHHHHTTT---TTT-HHHHHHHHHHHHTT--HHHHHHHHHHHH-TTS---EEEEEEEE-TTS-SEEEEEEEES-HHHHHHHHHHHHHHHT-EEPPTTSSGGGEEEEEEEEEE-TTS-HHHHHHHHHHTTEEEEEEETTEEEEEE-TTTHHHHHHHHHHTT--EEEEEEEEEESS-B--TT-HHHHHHHHHHHHHHHTSSSEEEEEE-B-

Mean predicted aligned error: 6.81 Å

Radius of gyration: 18.31 Å; Cα contacts (8 Å, |Δi|>4): 395; chains: 1; bounding box: 46×34×50 Å

Nearest PDB structures (foldseek):
  1lfp-assembly1_A  TM=9.250E-01  e=6.858E-23  Aquifex aeolicus
  1mw7-assembly1_A  TM=8.543E-01  e=2.421E-19  Helicobacter pylori
  4f3q-assembly1_A  TM=7.264E-01  e=2.701E-20  Coxiella burnetii RSA 493
  1kon-assembly1_A  TM=8.467E-01  e=2.292E-18  Escherichia coli
  5ekz-assembly1_A  TM=6.810E-01  e=1.124E-18  Mus musculus

pLDDT: mean 86.28, std 15.23, range [24.22, 98.19]

Solvent-accessible surface area (backbone atoms only — not comparable to full-atom values): 13243 Å² total; per-residue (Å²): 133,87,79,72,48,62,56,62,68,61,59,65,74,74,78,64,83,62,68,54,50,54,50,52,50,52,38,41,36,48,44,29,23,50,25,20,50,77,46,76,58,42,81,48,46,92,83,16,64,59,29,33,34,33,50,50,48,32,53,65,69,67,52,59,68,69,57,55,55,49,24,51,54,46,45,67,40,95,80,51,76,65,65,41,81,46,78,46,33,27,24,36,47,83,62,77,38,42,35,43,36,38,28,48,32,73,45,66,68,60,52,53,53,53,52,50,51,52,28,60,76,62,60,24,48,80,43,55,93,76,71,47,57,86,48,43,44,75,30,15,39,36,34,30,50,37,79,97,60,53,69,68,58,54,48,54,54,39,47,76,49,52,40,77,46,74,47,86,52,96,61,36,34,42,37,28,18,49,64,90,41,33,62,57,31,55,53,52,40,44,76,74,68,42,51,71,64,41,49,45,83,46,68,44,49,77,61,73,44,77,42,81,94,38,58,67,57,40,53,51,35,52,53,50,52,52,60,50,63,70,37,77,43,35,67,47,75,40,56,22,55,72